Protein AF-A0A7R9DC89-F1 (afdb_monomer_lite)

Foldseek 3Di:
DVVVVCVPDDKDKDKDWDDWDWDQLFKFKKKKFKDAFPDDRVPFAEEEEEFELFAAAPDLQLRLCLLLGLLSLLVLLVVLQVVLVQCVDPVRGHRYMYMYMHAYCQVVQRVRLLVVCCCQVVPPPNGSCNRHLEYEYEHRAPDAQEKEKEFQDPDDVPRPVVVVLVVVQVCCVVPPVRYHYYYHYDHDDPPDPHDLGNQVSVVVVVGHYIYIHPDPGSPDCSNHYSPVAPPDDDPDPSSVVSSCLSSVGRRHSLVNRDPDDPSVVVSLVSSVVRGPPIDMDIDRADPPDGSDIDIPDIDIDIDIDD

pLDDT: mean 86.16, std 10.35, range [41.44, 97.31]

Structure (mmCIF, N/CA/C/O backbone):
data_AF-A0A7R9DC89-F1
#
_entry.id   AF-A0A7R9DC89-F1
#
loop_
_atom_site.group_PDB
_atom_site.id
_atom_site.type_symbol
_atom_site.label_atom_id
_atom_site.label_alt_id
_atom_site.label_comp_id
_atom_site.label_asym_id
_atom_site.label_entity_id
_atom_site.label_seq_id
_atom_site.pdbx_PDB_ins_code
_atom_site.Cartn_x
_atom_site.Cartn_y
_atom_site.Cartn_z
_atom_site.occupancy
_atom_site.B_iso_or_equiv
_atom_site.auth_seq_id
_atom_site.auth_comp_id
_atom_site.auth_asym_id
_atom_site.auth_atom_id
_atom_site.pdbx_PDB_model_num
ATOM 1 N N . ALA A 1 1 ? 36.737 4.936 -11.182 1.00 45.03 1 ALA A N 1
ATOM 2 C CA . ALA A 1 1 ? 37.997 4.294 -11.617 1.00 45.03 1 ALA A CA 1
ATOM 3 C C . ALA A 1 1 ? 37.879 3.701 -13.027 1.00 45.03 1 ALA A C 1
ATOM 5 O O . ALA A 1 1 ? 38.605 4.157 -13.894 1.00 45.03 1 ALA A O 1
ATOM 6 N N . LEU A 1 2 ? 36.924 2.795 -13.292 1.00 41.44 2 LEU A N 1
ATOM 7 C CA . LEU A 1 2 ? 36.708 2.165 -14.613 1.00 41.44 2 LEU A CA 1
ATOM 8 C C . LEU A 1 2 ? 36.426 3.144 -15.774 1.00 41.44 2 LEU A C 1
ATOM 10 O O . LEU A 1 2 ? 37.008 3.010 -16.841 1.00 41.44 2 LEU A O 1
ATOM 14 N N . LEU A 1 3 ? 35.590 4.169 -15.578 1.00 47.12 3 LEU A N 1
ATOM 15 C CA . LEU A 1 3 ? 35.278 5.139 -16.646 1.00 47.12 3 LEU A CA 1
ATOM 16 C C . LEU A 1 3 ? 36.477 6.021 -17.043 1.00 47.12 3 LEU A C 1
ATOM 18 O O . LEU A 1 3 ? 36.611 6.379 -18.208 1.00 47.12 3 LEU A O 1
ATOM 22 N N . ASN A 1 4 ? 37.386 6.307 -16.103 1.00 45.72 4 ASN A N 1
ATOM 23 C CA . ASN A 1 4 ? 38.584 7.114 -16.367 1.00 45.72 4 ASN A CA 1
ATOM 24 C C . ASN A 1 4 ? 39.719 6.311 -17.027 1.00 45.72 4 ASN A C 1
ATOM 26 O O . ASN A 1 4 ? 40.635 6.920 -17.567 1.00 45.72 4 ASN A O 1
ATOM 30 N N . SER A 1 5 ? 39.684 4.971 -16.993 1.00 51.03 5 SER A N 1
ATOM 31 C CA . SER A 1 5 ? 40.641 4.126 -17.725 1.00 51.03 5 SER A CA 1
ATOM 32 C C . SER A 1 5 ? 40.177 3.790 -19.144 1.00 51.03 5 SER A C 1
ATOM 34 O O . SER A 1 5 ? 41.007 3.477 -19.987 1.00 51.03 5 SER A O 1
ATOM 36 N N . VAL A 1 6 ? 38.869 3.864 -19.421 1.00 52.09 6 VAL A N 1
ATOM 37 C CA . VAL A 1 6 ? 38.293 3.632 -20.759 1.00 52.09 6 VAL A CA 1
ATOM 38 C C . VAL A 1 6 ? 38.455 4.854 -21.669 1.00 52.09 6 VAL A C 1
ATOM 40 O O . VAL A 1 6 ? 38.618 4.701 -22.875 1.00 52.09 6 VAL A O 1
ATOM 43 N N . SER A 1 7 ? 38.459 6.069 -21.114 1.00 55.25 7 SER A N 1
ATOM 44 C CA . SER A 1 7 ? 38.651 7.300 -21.894 1.00 55.25 7 SER A CA 1
ATOM 45 C C . SER A 1 7 ? 40.094 7.520 -22.372 1.00 55.25 7 SER A C 1
ATOM 47 O O . SER A 1 7 ? 40.337 8.420 -23.175 1.00 55.25 7 SER A O 1
ATOM 49 N N . ALA A 1 8 ? 41.047 6.698 -21.918 1.00 55.41 8 ALA A N 1
ATOM 50 C CA . ALA A 1 8 ? 42.450 6.769 -22.305 1.00 55.41 8 ALA A CA 1
ATOM 51 C C . ALA A 1 8 ? 42.824 5.606 -23.247 1.00 55.41 8 ALA A C 1
ATOM 53 O O . ALA A 1 8 ? 43.156 4.508 -22.809 1.00 55.41 8 ALA A O 1
ATOM 54 N N . ASN A 1 9 ? 42.826 5.913 -24.548 1.00 57.53 9 ASN A N 1
ATOM 55 C CA . ASN A 1 9 ? 43.434 5.176 -25.667 1.00 57.53 9 ASN A CA 1
ATOM 56 C C . ASN A 1 9 ? 42.817 3.816 -26.068 1.00 57.53 9 ASN A C 1
ATOM 58 O O . ASN A 1 9 ? 43.118 2.776 -25.491 1.00 57.53 9 ASN A O 1
ATOM 62 N N . GLY A 1 10 ? 42.076 3.822 -27.185 1.00 64.62 10 GLY A N 1
ATOM 63 C CA . GLY A 1 10 ? 41.898 2.665 -28.080 1.00 64.62 10 GLY A CA 1
ATOM 64 C C . GLY A 1 10 ? 40.773 1.680 -27.756 1.00 64.62 10 GLY A C 1
ATOM 65 O O . GLY A 1 10 ? 40.432 0.877 -28.614 1.00 64.62 10 GLY A O 1
ATOM 66 N N . TYR A 1 11 ? 40.158 1.750 -26.575 1.00 70.44 11 TYR A N 1
ATOM 67 C CA . TYR A 1 11 ? 39.099 0.808 -26.214 1.00 70.44 11 TYR A CA 1
ATOM 68 C C . TYR A 1 11 ? 37.792 1.076 -26.972 1.00 70.44 11 TYR A C 1
ATOM 70 O O . TYR A 1 11 ? 37.274 2.194 -26.966 1.00 70.44 11 TYR A O 1
ATOM 78 N N . GLN A 1 12 ? 37.218 0.029 -27.569 1.00 70.38 12 GLN A N 1
ATOM 79 C CA . GLN A 1 12 ? 35.886 0.060 -28.170 1.00 70.38 12 GLN A CA 1
ATOM 80 C C . GLN A 1 12 ? 34.890 -0.646 -27.246 1.00 70.38 12 GLN A C 1
ATOM 82 O O . GLN A 1 12 ? 35.023 -1.837 -26.960 1.00 70.38 12 GLN A O 1
ATOM 87 N N . ILE A 1 13 ? 33.863 0.083 -26.804 1.00 73.50 13 ILE A N 1
ATOM 88 C CA . ILE A 1 13 ? 32.722 -0.499 -26.093 1.00 73.50 13 ILE A CA 1
ATOM 89 C C . ILE A 1 13 ? 31.660 -0.878 -27.123 1.00 73.50 13 ILE A C 1
ATOM 91 O O . ILE A 1 13 ? 31.135 -0.015 -27.826 1.00 73.50 13 ILE A O 1
ATOM 95 N N . VAL A 1 14 ? 31.318 -2.163 -27.186 1.00 73.44 14 VAL A N 1
ATOM 96 C CA . VAL A 1 14 ? 30.194 -2.665 -27.983 1.00 73.44 14 VAL A CA 1
ATOM 97 C C . VAL A 1 14 ? 29.149 -3.222 -27.031 1.00 73.44 14 VAL A C 1
ATOM 99 O O . VAL A 1 14 ? 29.408 -4.171 -26.291 1.00 73.44 14 VAL A O 1
ATOM 102 N N . VAL A 1 15 ? 27.959 -2.626 -27.060 1.00 74.81 15 VAL A N 1
ATOM 103 C CA . VAL A 1 15 ? 26.814 -3.073 -26.265 1.00 74.81 15 VAL A CA 1
ATOM 104 C C . VAL A 1 15 ? 25.853 -3.811 -27.187 1.00 74.81 15 VAL A C 1
ATOM 106 O O . VAL A 1 15 ? 25.189 -3.199 -28.021 1.00 74.81 15 VAL A O 1
ATOM 109 N N . GLY A 1 16 ? 25.801 -5.135 -27.055 1.00 69.00 16 GLY A N 1
ATOM 110 C CA . GLY A 1 16 ? 24.801 -5.960 -27.731 1.00 69.00 16 GLY A CA 1
ATOM 111 C C . GLY A 1 16 ? 23.539 -6.050 -26.879 1.00 69.00 16 GLY A C 1
ATOM 112 O O . GLY A 1 16 ? 23.620 -6.436 -25.712 1.00 69.00 16 GLY A O 1
ATOM 113 N N . THR A 1 17 ? 22.384 -5.705 -27.448 1.00 69.19 17 THR A N 1
ATOM 114 C CA . THR A 1 17 ? 21.073 -5.885 -26.804 1.00 69.19 17 THR A CA 1
ATOM 115 C C . THR A 1 17 ? 20.141 -6.655 -27.730 1.00 69.19 17 THR A C 1
ATOM 117 O O . THR A 1 17 ? 20.159 -6.456 -28.945 1.00 69.19 17 THR A O 1
ATOM 120 N N . ASN A 1 18 ? 19.341 -7.553 -27.157 1.00 74.06 18 ASN A N 1
ATOM 121 C CA . ASN A 1 18 ? 18.250 -8.199 -27.880 1.00 74.06 18 ASN A CA 1
ATOM 122 C C . ASN A 1 18 ? 17.037 -7.259 -27.927 1.00 74.06 18 ASN A C 1
ATOM 124 O O . ASN A 1 18 ? 16.880 -6.407 -27.050 1.00 74.06 18 ASN A O 1
ATOM 128 N N . GLN A 1 19 ? 16.177 -7.413 -28.938 1.00 78.25 19 GLN A N 1
ATOM 129 C CA . GLN A 1 19 ? 14.920 -6.665 -28.987 1.00 78.25 19 GLN A CA 1
ATOM 130 C C . GLN A 1 19 ? 14.017 -7.080 -27.814 1.00 78.25 19 GLN A C 1
ATOM 132 O O . GLN A 1 19 ? 13.841 -8.283 -27.610 1.00 78.25 19 GLN A O 1
ATOM 137 N N . PRO A 1 20 ? 13.447 -6.118 -27.065 1.00 78.94 20 PRO A N 1
ATOM 138 C CA . PRO A 1 20 ? 12.576 -6.426 -25.943 1.00 78.94 20 PRO A CA 1
ATOM 139 C C . PRO A 1 20 ? 11.278 -7.072 -26.434 1.00 78.94 20 PRO A C 1
ATOM 141 O O . PRO A 1 20 ? 10.633 -6.574 -27.361 1.00 78.94 20 PRO A O 1
ATOM 144 N N . THR A 1 21 ? 10.877 -8.167 -25.797 1.00 84.19 21 THR A N 1
ATOM 145 C CA . THR A 1 21 ? 9.628 -8.876 -26.082 1.00 84.19 21 THR A CA 1
ATOM 146 C C . THR A 1 21 ? 8.578 -8.559 -25.023 1.00 84.19 21 THR A C 1
ATOM 148 O O . THR A 1 21 ? 8.855 -8.536 -23.824 1.00 84.19 21 THR A O 1
ATOM 151 N N . ALA A 1 22 ? 7.349 -8.273 -25.461 1.00 84.94 22 ALA A N 1
ATOM 152 C CA . ALA A 1 22 ? 6.247 -7.995 -24.548 1.00 84.94 22 ALA A CA 1
ATOM 153 C C . ALA A 1 22 ? 5.828 -9.275 -23.809 1.00 84.94 22 ALA A C 1
ATOM 155 O O . ALA A 1 22 ? 5.529 -10.302 -24.428 1.00 84.94 22 ALA A O 1
ATOM 156 N N . ARG A 1 23 ? 5.762 -9.205 -22.478 1.00 82.50 23 ARG A N 1
ATOM 157 C CA . ARG A 1 23 ? 5.269 -10.296 -21.639 1.00 82.50 23 ARG A CA 1
ATOM 158 C C . ARG A 1 23 ? 3.753 -10.390 -21.741 1.00 82.50 23 ARG A C 1
ATOM 160 O O . ARG A 1 23 ? 3.036 -9.418 -21.522 1.00 82.50 23 ARG A O 1
ATOM 167 N N . THR A 1 24 ? 3.267 -11.591 -22.035 1.00 77.38 24 THR A N 1
ATOM 168 C CA . THR A 1 24 ? 1.828 -11.889 -22.150 1.00 77.38 24 THR A CA 1
ATOM 169 C C . THR A 1 24 ? 1.270 -12.603 -20.919 1.00 77.38 24 THR A C 1
ATOM 171 O O . THR A 1 24 ? 0.057 -12.678 -20.738 1.00 77.38 24 THR A O 1
ATOM 174 N N . ASP A 1 25 ? 2.141 -13.105 -20.047 1.00 75.94 25 ASP A N 1
ATOM 175 C CA . ASP A 1 25 ? 1.839 -13.924 -18.875 1.00 75.94 25 ASP A CA 1
ATOM 176 C C . ASP A 1 25 ? 1.778 -13.110 -17.573 1.00 75.94 25 ASP A C 1
ATOM 178 O O . ASP A 1 25 ? 2.155 -13.583 -16.503 1.00 75.94 25 ASP A O 1
ATOM 182 N N . VAL A 1 26 ? 1.283 -11.877 -17.647 1.00 82.19 26 VAL A N 1
ATOM 183 C CA . VAL A 1 26 ? 1.270 -10.957 -16.508 1.00 82.19 26 VAL A CA 1
ATOM 184 C C . VAL A 1 26 ? 0.081 -11.231 -15.587 1.00 82.19 26 VAL A C 1
ATOM 186 O O . VAL A 1 26 ? -1.072 -11.056 -15.984 1.00 82.19 26 VAL A O 1
ATOM 189 N N . ASN A 1 27 ? 0.361 -11.630 -14.342 1.00 83.50 27 ASN A N 1
ATOM 190 C CA . ASN A 1 27 ? -0.651 -11.790 -13.299 1.00 83.50 27 ASN A CA 1
ATOM 191 C C . ASN 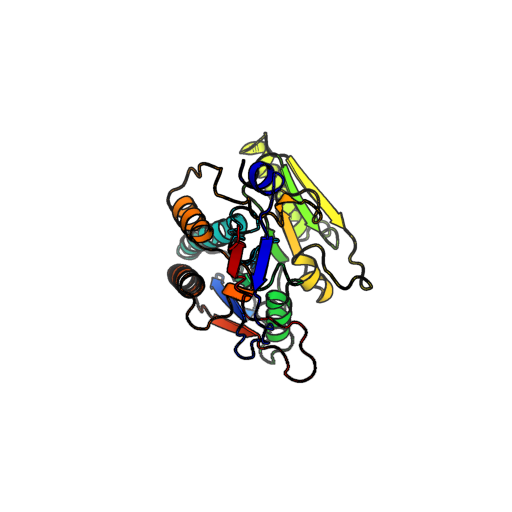A 1 27 ? -0.288 -10.951 -12.082 1.00 83.50 27 ASN A C 1
ATOM 193 O O . ASN A 1 27 ? 0.598 -11.289 -11.304 1.00 83.50 27 ASN A O 1
ATOM 197 N N . VAL A 1 28 ? -1.004 -9.851 -11.912 1.00 85.94 28 VAL A N 1
ATOM 198 C CA . VAL A 1 28 ? -0.801 -8.936 -10.796 1.00 85.94 28 VAL A CA 1
ATOM 199 C C . VAL A 1 28 ? -1.731 -9.356 -9.662 1.00 85.94 28 VAL A C 1
ATOM 201 O O . VAL A 1 28 ? -2.923 -9.540 -9.891 1.00 85.94 28 VAL A O 1
ATOM 204 N N . VAL A 1 29 ? -1.202 -9.537 -8.451 1.00 91.94 29 VAL A N 1
ATOM 205 C CA . VAL A 1 29 ? -1.947 -10.148 -7.340 1.00 91.94 29 VAL A CA 1
ATOM 206 C C . VAL A 1 29 ? -2.208 -9.139 -6.230 1.00 91.94 29 VAL A C 1
ATOM 208 O O . VAL A 1 29 ? -1.287 -8.719 -5.549 1.00 91.94 29 VAL A O 1
ATOM 211 N N . THR A 1 30 ? -3.467 -8.816 -5.964 1.00 93.81 30 THR A N 1
ATOM 212 C CA . THR A 1 30 ? -3.847 -8.090 -4.745 1.00 93.81 30 THR A CA 1
ATOM 213 C C . THR A 1 30 ? -4.277 -9.100 -3.686 1.00 93.81 30 THR A C 1
ATOM 215 O O . THR A 1 30 ? -5.149 -9.933 -3.940 1.00 93.81 30 THR A O 1
ATOM 218 N N . LEU A 1 31 ? -3.675 -9.051 -2.498 1.00 95.12 31 LEU A N 1
ATOM 219 C CA . LEU A 1 31 ? -4.071 -9.897 -1.371 1.00 95.12 31 LEU A CA 1
ATOM 220 C C . LEU A 1 31 ? -5.011 -9.116 -0.458 1.00 95.12 31 LEU A C 1
ATOM 222 O O . LEU A 1 31 ? -4.741 -7.970 -0.114 1.00 95.12 31 LEU A O 1
ATOM 226 N N . GLN A 1 32 ? -6.088 -9.755 -0.019 1.00 94.88 32 GLN A N 1
ATOM 227 C CA . GLN A 1 32 ? -6.988 -9.209 0.990 1.00 94.88 32 GLN A CA 1
ATOM 228 C C . GLN A 1 32 ? -7.189 -10.220 2.112 1.00 94.88 32 GLN A C 1
ATOM 230 O O . GLN A 1 32 ? -7.220 -11.420 1.857 1.00 94.88 32 GLN A O 1
ATOM 235 N N . GLY A 1 33 ? -7.383 -9.751 3.338 1.00 94.94 33 GLY A N 1
ATOM 236 C CA . GLY A 1 33 ? -7.818 -10.559 4.476 1.00 94.94 33 GLY A CA 1
ATOM 237 C C . GLY A 1 33 ? -8.681 -9.725 5.412 1.00 94.94 33 GLY A C 1
ATOM 238 O O . GLY A 1 33 ? -8.593 -8.498 5.399 1.00 94.94 33 GLY A O 1
ATOM 239 N N . LYS A 1 34 ? -9.526 -10.369 6.220 1.00 93.75 34 LYS A N 1
ATOM 240 C CA . LYS A 1 34 ? -10.457 -9.662 7.107 1.00 93.75 34 LYS A CA 1
ATOM 241 C C . LYS A 1 34 ? -10.410 -10.158 8.549 1.00 93.75 34 LYS A C 1
ATOM 243 O O . LYS A 1 34 ? -10.115 -11.322 8.827 1.00 93.75 34 LYS A O 1
ATOM 248 N N . LEU A 1 35 ? -10.754 -9.264 9.466 1.00 94.38 35 LEU A N 1
ATOM 249 C CA . LEU A 1 35 ? -11.080 -9.544 10.857 1.00 94.38 35 LEU A CA 1
ATOM 250 C C . LEU A 1 35 ? -12.522 -9.084 11.104 1.00 94.38 35 LEU A C 1
ATOM 252 O O . LEU A 1 35 ? -12.768 -7.876 11.130 1.00 94.38 35 LEU A O 1
ATOM 256 N N . PRO A 1 36 ? -13.477 -10.018 11.256 1.00 92.81 36 PRO A N 1
ATOM 257 C CA . PRO A 1 36 ? -14.867 -9.660 11.499 1.00 92.81 36 PRO A CA 1
ATOM 258 C C . PRO A 1 36 ? -15.030 -9.090 12.911 1.00 92.81 36 PRO A C 1
ATOM 260 O O . PRO A 1 36 ? -14.454 -9.603 13.880 1.00 92.81 36 PRO A O 1
ATOM 263 N N . GLY A 1 37 ? -15.820 -8.028 13.022 1.00 91.12 37 GLY A N 1
ATOM 264 C CA . GLY A 1 37 ? -16.156 -7.399 14.292 1.00 91.12 37 GLY A CA 1
ATOM 265 C C . GLY A 1 37 ? -17.124 -8.228 15.135 1.00 91.12 37 GLY A C 1
ATOM 266 O O . GLY A 1 37 ? -17.705 -9.217 14.688 1.00 91.12 37 GLY A O 1
ATOM 267 N N . TYR A 1 38 ? -17.308 -7.816 16.386 1.00 90.50 38 TYR A N 1
ATOM 268 C CA . TYR A 1 38 ? -18.274 -8.432 17.289 1.00 90.50 38 TYR A CA 1
ATOM 269 C C . TYR A 1 38 ? -19.709 -8.041 16.904 1.00 90.50 38 TYR A C 1
ATOM 271 O O . TYR A 1 38 ? -20.131 -6.905 17.138 1.00 90.50 38 TYR A O 1
ATOM 279 N N . GLY A 1 39 ? -20.468 -8.977 16.332 1.00 87.12 39 GLY A N 1
ATOM 280 C CA . GLY A 1 39 ? -21.866 -8.776 15.946 1.00 87.12 39 GLY A CA 1
ATOM 281 C C . GLY A 1 39 ? -22.212 -9.427 14.608 1.00 87.12 39 GLY A C 1
ATOM 282 O O . GLY A 1 39 ? -21.583 -10.398 14.197 1.00 87.12 39 GLY A O 1
ATOM 283 N N . VAL A 1 40 ? -23.234 -8.890 13.938 1.00 86.56 40 VAL A N 1
ATOM 284 C CA . VAL A 1 40 ? -23.611 -9.300 12.578 1.00 86.56 40 VAL A CA 1
ATOM 285 C C . VAL A 1 40 ? -22.724 -8.548 11.591 1.00 86.56 40 VAL A C 1
ATOM 287 O O . VAL A 1 40 ? -22.899 -7.343 11.437 1.00 86.56 40 VAL A O 1
ATOM 290 N N . GLU A 1 41 ? -21.792 -9.257 10.951 1.00 82.94 41 GLU A N 1
ATOM 291 C CA . GLU A 1 41 ? -20.734 -8.695 10.094 1.00 82.94 41 GLU A CA 1
ATOM 292 C C . GLU A 1 41 ? -21.259 -7.664 9.084 1.00 82.94 41 GLU A C 1
ATOM 294 O O . GLU A 1 41 ? -20.742 -6.553 9.037 1.00 82.94 41 GLU A O 1
ATOM 299 N N . GLU A 1 42 ? -22.337 -7.985 8.367 1.00 83.94 42 GLU A N 1
ATOM 300 C CA . GLU A 1 42 ? -22.938 -7.140 7.319 1.00 83.94 42 GLU A CA 1
ATOM 301 C C . GLU A 1 42 ? -23.503 -5.804 7.823 1.00 83.94 42 GLU A C 1
ATOM 303 O O . GLU A 1 42 ? -23.744 -4.895 7.038 1.00 83.94 42 GLU A O 1
ATOM 308 N N . LYS A 1 43 ? -23.755 -5.672 9.130 1.00 85.81 43 LYS A N 1
ATOM 309 C CA . LYS A 1 43 ? -24.295 -4.443 9.734 1.00 85.81 43 LYS A CA 1
ATOM 310 C C . LYS A 1 43 ? -23.221 -3.594 10.405 1.00 85.81 43 LYS A C 1
ATOM 312 O O . LYS A 1 43 ? -23.536 -2.523 10.926 1.00 85.81 43 LYS A O 1
ATOM 317 N N . LEU A 1 44 ? -21.990 -4.097 10.486 1.00 89.75 44 LEU A N 1
ATOM 318 C CA . LEU A 1 44 ? -20.896 -3.399 11.142 1.00 89.75 44 LEU A CA 1
ATOM 319 C C . LEU A 1 44 ? -20.123 -2.559 10.122 1.00 89.75 44 LEU A C 1
ATOM 321 O O . LEU A 1 44 ? -19.836 -3.040 9.027 1.00 89.75 44 LEU A O 1
ATOM 325 N N . PRO A 1 45 ? -19.727 -1.330 10.486 1.00 91.88 45 PRO A N 1
ATOM 326 C CA . PRO A 1 45 ? -18.882 -0.518 9.628 1.00 91.88 45 PRO A CA 1
ATOM 327 C C . PRO A 1 45 ? -17.504 -1.160 9.433 1.00 91.88 45 PRO A C 1
ATOM 329 O O . PRO A 1 45 ? -16.931 -1.750 10.360 1.00 91.88 45 PRO A O 1
ATOM 332 N N . THR A 1 46 ? -16.945 -0.976 8.239 1.00 93.50 46 THR A N 1
ATOM 333 C CA . THR A 1 46 ? -15.639 -1.530 7.865 1.00 93.50 46 THR A CA 1
ATOM 334 C C . THR A 1 46 ? -14.545 -0.462 7.897 1.00 93.50 46 THR A C 1
ATOM 336 O O . THR A 1 46 ? -14.739 0.667 7.455 1.00 93.50 46 THR A O 1
ATOM 339 N N . ILE A 1 47 ? -13.362 -0.807 8.396 1.00 95.44 47 ILE A N 1
ATOM 340 C CA . ILE A 1 47 ? -12.137 -0.012 8.262 1.00 95.44 47 ILE A CA 1
ATOM 341 C C . ILE A 1 47 ? -11.189 -0.794 7.361 1.00 95.44 47 ILE A C 1
ATOM 343 O O . ILE A 1 47 ? -10.934 -1.969 7.619 1.00 95.44 47 ILE A O 1
ATOM 347 N N . ALA A 1 48 ? -10.649 -0.160 6.324 1.00 96.00 48 ALA A N 1
ATOM 348 C CA . ALA A 1 48 ? -9.637 -0.791 5.481 1.00 96.00 48 ALA A CA 1
ATOM 349 C C . ALA A 1 48 ? -8.254 -0.205 5.736 1.00 96.00 48 ALA A C 1
ATOM 351 O O . ALA A 1 48 ? -8.075 1.011 5.732 1.00 96.00 48 ALA A O 1
ATOM 352 N N . LEU A 1 49 ? -7.285 -1.091 5.928 1.00 97.25 49 LEU A N 1
ATOM 353 C CA . LEU A 1 49 ? -5.865 -0.794 5.987 1.00 97.25 49 LEU A CA 1
ATOM 354 C C . LEU A 1 49 ? -5.233 -1.302 4.697 1.00 97.25 49 LEU A C 1
ATOM 356 O O . LEU A 1 49 ? -5.333 -2.488 4.383 1.00 97.25 49 LEU A O 1
ATOM 360 N N . VAL A 1 50 ? -4.612 -0.402 3.948 1.00 97.31 50 VAL A N 1
ATOM 361 C CA . VAL A 1 50 ? -4.074 -0.685 2.617 1.00 97.31 50 VAL A CA 1
ATOM 362 C C . VAL A 1 50 ? -2.595 -0.339 2.600 1.00 97.31 50 VAL A C 1
ATOM 364 O O . VAL A 1 50 ? -2.207 0.704 3.114 1.00 97.31 50 VAL A O 1
ATOM 367 N N . ALA A 1 51 ? -1.768 -1.193 2.016 1.00 97.00 51 ALA A N 1
ATOM 368 C CA . ALA A 1 51 ? -0.393 -0.858 1.667 1.00 97.00 51 ALA A CA 1
ATOM 369 C C . ALA A 1 51 ? -0.064 -1.500 0.324 1.00 97.00 51 ALA A C 1
ATOM 371 O O . ALA A 1 51 ? -0.503 -2.622 0.057 1.00 97.00 51 ALA A O 1
ATOM 372 N N . HIS A 1 52 ? 0.731 -0.824 -0.499 1.00 95.25 52 HIS A N 1
ATOM 373 C CA . HIS A 1 52 ? 1.205 -1.406 -1.744 1.00 95.25 52 HIS A CA 1
ATOM 374 C C . HIS A 1 52 ? 2.590 -2.024 -1.548 1.00 95.25 52 HIS A C 1
ATOM 376 O O . HIS A 1 52 ? 3.473 -1.436 -0.926 1.00 95.25 52 HIS A O 1
ATOM 382 N N . TYR A 1 53 ? 2.795 -3.231 -2.066 1.00 93.62 53 TYR A N 1
ATOM 383 C CA . TYR A 1 53 ? 4.026 -3.986 -1.815 1.00 93.62 53 TYR A CA 1
ATOM 384 C C . TYR A 1 53 ? 5.074 -3.856 -2.922 1.00 93.62 53 TYR A C 1
ATOM 386 O O . TYR A 1 53 ? 6.155 -4.433 -2.807 1.00 93.62 53 TYR A O 1
ATOM 394 N N . ASP A 1 54 ? 4.782 -3.138 -3.998 1.00 92.00 54 ASP A N 1
ATOM 395 C CA . ASP A 1 54 ? 5.719 -2.868 -5.081 1.00 92.00 54 ASP A CA 1
ATOM 396 C C . ASP A 1 54 ? 6.562 -1.616 -4.817 1.00 92.00 54 ASP A C 1
ATOM 398 O O . ASP A 1 54 ? 6.132 -0.647 -4.183 1.00 92.00 54 ASP A O 1
ATOM 402 N N . SER A 1 55 ? 7.767 -1.639 -5.369 1.00 90.94 55 SER A N 1
ATOM 403 C CA . SER A 1 55 ? 8.724 -0.542 -5.378 1.00 90.94 55 SER A CA 1
ATOM 404 C C . SER A 1 55 ? 8.989 -0.082 -6.814 1.00 90.94 55 SER A C 1
ATOM 406 O O . SER A 1 55 ? 8.603 -0.723 -7.796 1.00 90.94 55 SER A O 1
ATOM 408 N N . PHE A 1 56 ? 9.659 1.058 -6.950 1.00 88.50 56 PHE A N 1
ATOM 409 C CA . PHE A 1 56 ? 10.097 1.565 -8.243 1.00 88.50 56 PHE A CA 1
ATOM 410 C C . PHE A 1 56 ? 11.525 2.076 -8.137 1.00 88.50 56 PHE A C 1
ATOM 412 O O . PHE A 1 56 ? 11.897 2.707 -7.151 1.00 88.50 56 PHE A O 1
ATOM 419 N N . GLY A 1 57 ? 12.304 1.821 -9.180 1.00 84.69 57 GLY A N 1
ATOM 420 C CA . GLY A 1 57 ? 13.657 2.320 -9.327 1.00 84.69 57 GLY A CA 1
ATOM 421 C C . GLY A 1 57 ? 14.051 2.309 -10.797 1.00 84.69 57 GLY A C 1
ATOM 422 O O . GLY A 1 57 ? 13.487 1.560 -11.594 1.00 84.69 57 GLY A O 1
ATOM 423 N N . VAL A 1 58 ? 15.038 3.135 -11.147 1.00 84.31 58 VAL A N 1
ATOM 424 C CA . VAL A 1 58 ? 15.564 3.245 -12.522 1.00 84.31 58 VAL A CA 1
ATOM 425 C C . VAL A 1 58 ? 16.049 1.890 -13.050 1.00 84.31 58 VAL A C 1
ATOM 427 O O . VAL A 1 58 ? 15.897 1.596 -14.231 1.00 84.31 58 VAL A O 1
ATOM 430 N N . ALA A 1 59 ? 16.593 1.055 -12.162 1.00 86.06 59 ALA A N 1
ATOM 431 C CA . ALA A 1 59 ? 16.920 -0.337 -12.432 1.00 86.06 59 ALA A CA 1
ATOM 432 C C . ALA A 1 59 ? 15.944 -1.243 -11.657 1.00 86.06 59 ALA A C 1
ATOM 434 O O . ALA A 1 59 ? 16.061 -1.345 -10.433 1.00 86.06 59 ALA A O 1
ATOM 435 N N . PRO A 1 60 ? 14.994 -1.915 -12.332 1.00 85.88 60 PRO A N 1
ATOM 436 C CA . PRO A 1 60 ? 13.992 -2.753 -11.672 1.00 85.88 60 PRO A CA 1
ATOM 437 C C . PRO A 1 60 ? 14.571 -3.899 -10.831 1.00 85.88 60 PRO A C 1
ATOM 439 O O . PRO A 1 60 ? 13.983 -4.263 -9.813 1.00 85.88 60 PRO A O 1
ATOM 442 N N . GLU A 1 61 ? 15.725 -4.440 -11.233 1.00 85.88 61 GLU A N 1
ATOM 443 C CA . GLU A 1 61 ? 16.465 -5.484 -10.503 1.00 85.88 61 GLU A CA 1
ATOM 444 C C . GLU A 1 61 ? 17.179 -4.961 -9.248 1.00 85.88 61 GLU A C 1
ATOM 446 O O . GLU A 1 61 ? 17.686 -5.751 -8.465 1.00 85.88 61 GLU A O 1
ATOM 451 N N . LEU A 1 62 ? 17.220 -3.644 -9.037 1.00 86.00 62 LEU A N 1
ATOM 452 C CA . LEU A 1 62 ? 17.818 -3.014 -7.854 1.00 86.00 62 LEU A CA 1
ATOM 453 C C . LEU A 1 62 ? 16.782 -2.257 -7.013 1.00 86.00 62 LEU A C 1
ATOM 455 O O . LEU A 1 62 ? 17.128 -1.599 -6.037 1.00 86.00 62 LEU A O 1
ATOM 459 N N . ALA A 1 63 ? 15.502 -2.323 -7.380 1.00 88.62 63 ALA A N 1
ATOM 460 C CA . ALA A 1 63 ? 14.431 -1.651 -6.658 1.00 88.62 63 ALA A CA 1
ATOM 461 C C . ALA A 1 63 ? 14.033 -2.459 -5.405 1.00 88.62 63 ALA A C 1
ATOM 463 O O . ALA A 1 63 ? 12.988 -3.108 -5.385 1.00 88.62 63 ALA A O 1
ATOM 464 N N . MET A 1 64 ? 14.861 -2.452 -4.357 1.00 88.31 64 MET A N 1
ATOM 465 C CA . MET A 1 64 ? 14.582 -3.179 -3.102 1.00 88.31 64 MET A CA 1
ATOM 466 C C . MET A 1 64 ? 13.398 -2.563 -2.347 1.00 88.31 64 MET A C 1
ATOM 468 O O . MET A 1 64 ? 12.462 -3.260 -1.951 1.00 88.31 64 MET A O 1
ATOM 472 N N . GLY A 1 65 ? 13.383 -1.234 -2.242 1.00 86.19 65 GLY A N 1
ATOM 473 C CA . GLY A 1 65 ? 12.225 -0.468 -1.798 1.00 86.19 65 GLY A CA 1
ATOM 474 C C . GLY A 1 65 ? 11.967 -0.482 -0.287 1.00 86.19 65 GLY A C 1
ATOM 475 O O . GLY A 1 65 ? 10.796 -0.416 0.098 1.00 86.19 65 GLY A O 1
ATOM 476 N N . ALA A 1 66 ? 12.995 -0.673 0.549 1.00 86.69 66 ALA A N 1
ATOM 477 C CA . ALA A 1 66 ? 12.850 -0.879 1.993 1.00 86.69 66 ALA A CA 1
ATOM 478 C C . ALA A 1 66 ? 11.881 0.128 2.644 1.00 86.69 66 ALA A C 1
ATOM 480 O O . ALA A 1 66 ? 10.876 -0.292 3.220 1.00 86.69 66 ALA A O 1
ATOM 481 N N . ASP A 1 67 ? 12.094 1.433 2.464 1.00 88.38 67 ASP A N 1
ATOM 482 C CA . ASP A 1 67 ? 11.159 2.476 2.900 1.00 88.38 67 ASP A CA 1
ATOM 483 C C . ASP A 1 67 ? 10.246 2.991 1.771 1.00 88.38 67 ASP A C 1
ATOM 485 O O . ASP A 1 67 ? 9.209 3.595 2.028 1.00 88.38 67 ASP A O 1
ATOM 489 N N . SER A 1 68 ? 10.516 2.676 0.504 1.00 88.12 68 SER A N 1
ATOM 490 C CA . SER A 1 68 ? 9.600 2.819 -0.640 1.00 88.12 68 SER A CA 1
ATOM 491 C C . SER A 1 68 ? 8.517 1.734 -0.586 1.00 88.12 68 SER A C 1
ATOM 493 O O . SER A 1 68 ? 8.355 0.872 -1.452 1.00 88.12 68 SER A O 1
ATOM 495 N N . ASN A 1 69 ? 7.768 1.834 0.505 1.00 91.12 69 ASN A N 1
ATOM 496 C CA . ASN A 1 69 ? 6.645 1.062 0.994 1.00 91.12 69 ASN A CA 1
ATOM 497 C C . ASN A 1 69 ? 6.897 -0.372 1.487 1.00 91.12 69 ASN A C 1
ATOM 499 O O . ASN A 1 69 ? 5.952 -1.051 1.883 1.00 91.12 69 ASN A O 1
ATOM 503 N N . GLY A 1 70 ? 8.149 -0.838 1.581 1.00 90.69 70 GLY A N 1
ATOM 504 C CA . GLY A 1 70 ? 8.440 -2.027 2.399 1.00 90.69 70 GLY A CA 1
ATOM 505 C C . GLY A 1 70 ? 8.052 -1.803 3.871 1.00 90.69 70 GLY A C 1
ATOM 506 O O . GLY A 1 70 ? 7.407 -2.646 4.493 1.00 90.69 70 GLY A O 1
ATOM 507 N N . SER A 1 71 ? 8.331 -0.610 4.392 1.00 90.69 71 SER A N 1
ATOM 508 C CA . SER A 1 71 ? 7.954 -0.165 5.736 1.00 90.69 71 SER A CA 1
ATOM 509 C C . SER A 1 71 ? 6.440 -0.175 5.978 1.00 90.69 71 SER A C 1
ATOM 511 O O . SER A 1 71 ? 5.989 -0.673 7.011 1.00 90.69 71 SER A O 1
ATOM 513 N N . GLY A 1 72 ? 5.630 0.295 5.024 1.00 92.88 72 GLY A N 1
ATOM 514 C CA . GLY A 1 72 ? 4.169 0.265 5.141 1.00 92.88 72 GLY A CA 1
ATOM 515 C C . GLY A 1 72 ? 3.598 -1.153 5.105 1.00 92.88 72 GLY A C 1
ATOM 516 O O . GLY A 1 72 ? 2.700 -1.465 5.888 1.00 92.88 72 GLY A O 1
ATOM 517 N N . VAL A 1 73 ? 4.164 -2.049 4.288 1.00 94.88 73 VAL A N 1
ATOM 518 C CA . VAL A 1 73 ? 3.797 -3.478 4.297 1.00 94.88 73 VAL A CA 1
ATOM 519 C C . VAL A 1 73 ? 4.166 -4.136 5.625 1.00 94.88 73 VAL A C 1
ATOM 521 O O . VAL A 1 73 ? 3.337 -4.835 6.206 1.00 94.88 73 VAL A O 1
ATOM 524 N N . ALA A 1 74 ? 5.376 -3.898 6.139 1.00 93.44 74 ALA A N 1
ATOM 525 C CA . ALA A 1 74 ? 5.804 -4.430 7.432 1.00 93.44 74 ALA A CA 1
ATOM 526 C C . ALA A 1 74 ? 4.884 -3.951 8.568 1.00 93.44 74 ALA A C 1
ATOM 528 O O . ALA A 1 74 ? 4.432 -4.757 9.386 1.00 93.44 74 ALA A O 1
ATOM 529 N N . MET A 1 75 ? 4.524 -2.663 8.567 1.00 93.00 75 MET A N 1
ATOM 530 C CA . MET A 1 75 ? 3.553 -2.097 9.503 1.00 93.00 75 MET A CA 1
ATOM 531 C C . MET A 1 75 ? 2.171 -2.734 9.366 1.00 93.00 75 MET A C 1
ATOM 533 O O . MET A 1 75 ? 1.569 -3.092 10.375 1.00 93.00 75 MET A O 1
ATOM 537 N N . LEU A 1 76 ? 1.668 -2.938 8.146 1.00 96.00 76 LEU A N 1
ATOM 538 C CA . LEU A 1 76 ? 0.379 -3.594 7.919 1.00 96.00 76 LEU A CA 1
ATOM 539 C C . LEU A 1 76 ? 0.368 -5.026 8.472 1.00 96.00 76 LEU A C 1
ATOM 541 O O . LEU A 1 76 ? -0.590 -5.419 9.138 1.00 96.00 76 LEU A O 1
ATOM 545 N N . MET A 1 77 ? 1.442 -5.788 8.252 1.00 95.31 77 MET A N 1
ATOM 546 C CA . MET A 1 77 ? 1.586 -7.153 8.770 1.00 95.31 77 MET A CA 1
ATOM 547 C C . MET A 1 77 ? 1.656 -7.193 10.300 1.00 95.31 77 MET A C 1
ATOM 549 O O . MET A 1 77 ? 1.082 -8.083 10.934 1.00 95.31 77 MET A O 1
ATOM 553 N N . GLU A 1 78 ? 2.314 -6.214 10.915 1.00 93.31 78 GLU A N 1
ATOM 554 C CA . GLU A 1 78 ? 2.377 -6.098 12.369 1.00 93.31 78 GLU A CA 1
ATOM 555 C C . GLU A 1 78 ? 1.039 -5.653 12.973 1.00 93.31 78 GLU A C 1
ATOM 557 O O . GLU A 1 78 ? 0.599 -6.213 13.979 1.00 93.31 78 GLU A O 1
ATOM 562 N N . LEU A 1 79 ? 0.336 -4.719 12.328 1.00 94.75 79 LEU A N 1
ATOM 563 C CA . LEU A 1 79 ? -1.025 -4.344 12.704 1.00 94.75 79 LEU A CA 1
ATOM 564 C C . LEU A 1 79 ? -1.964 -5.548 12.599 1.00 94.75 79 LEU A C 1
ATOM 566 O O . LEU A 1 79 ? -2.732 -5.794 13.526 1.00 94.75 79 LEU A O 1
ATOM 570 N N . ALA A 1 80 ? -1.862 -6.354 11.539 1.00 95.50 80 ALA A N 1
ATOM 571 C CA . ALA A 1 80 ? -2.633 -7.588 11.400 1.00 95.50 80 ALA A CA 1
ATOM 572 C C . ALA A 1 80 ? -2.392 -8.546 12.579 1.00 95.50 80 ALA A C 1
ATOM 574 O O . ALA A 1 80 ? -3.346 -9.084 13.145 1.00 95.50 80 ALA A O 1
ATOM 575 N N . ARG A 1 81 ? -1.134 -8.709 13.012 1.00 94.19 81 ARG A N 1
ATOM 576 C CA . ARG A 1 81 ? -0.773 -9.532 14.177 1.00 94.19 81 ARG A CA 1
ATOM 577 C C . ARG A 1 81 ? -1.375 -8.990 15.479 1.00 94.19 81 ARG A C 1
ATOM 579 O O . ARG A 1 81 ? -1.941 -9.761 16.255 1.00 94.19 81 ARG A O 1
ATOM 586 N N . LEU A 1 82 ? -1.260 -7.683 15.724 1.00 93.81 82 LEU A N 1
ATOM 587 C CA . LEU A 1 82 ? -1.776 -7.031 16.934 1.00 93.81 82 LEU A CA 1
ATOM 588 C C . LEU A 1 82 ? -3.309 -7.063 16.989 1.00 93.81 82 LEU A C 1
ATOM 590 O O . LEU A 1 82 ? -3.887 -7.434 18.012 1.00 93.81 82 LEU A O 1
ATOM 594 N N . PHE A 1 83 ? -3.979 -6.748 15.878 1.00 94.88 83 PHE A N 1
ATOM 595 C CA . PHE A 1 83 ? -5.437 -6.793 15.800 1.00 94.88 83 PHE A CA 1
ATOM 596 C C . PHE A 1 83 ? -5.979 -8.217 15.894 1.00 94.88 83 PHE A C 1
ATOM 598 O O . PHE A 1 83 ? -7.021 -8.413 16.509 1.00 94.88 83 PHE A O 1
ATOM 605 N N . SER A 1 84 ? -5.266 -9.220 15.378 1.00 94.19 84 SER A N 1
ATOM 606 C CA . SER A 1 84 ? -5.643 -10.627 15.557 1.00 94.19 84 SER A CA 1
ATOM 607 C C . SER A 1 84 ? -5.732 -11.010 17.041 1.00 94.19 84 SER A C 1
ATOM 609 O O . SER A 1 84 ? -6.712 -11.618 17.476 1.00 94.19 84 SER A O 1
ATOM 611 N N . GLN A 1 85 ? -4.765 -10.572 17.856 1.00 92.44 85 GLN A N 1
ATOM 612 C CA . GLN A 1 85 ? -4.791 -10.776 19.310 1.00 92.44 85 GLN A CA 1
ATOM 613 C C . GLN A 1 85 ? -5.925 -9.986 19.976 1.00 92.44 85 GLN A C 1
ATOM 615 O O . GLN A 1 85 ? -6.659 -10.533 20.801 1.00 92.44 85 GLN A O 1
ATOM 620 N N . LEU A 1 86 ? -6.118 -8.725 19.577 1.00 92.88 86 LEU A N 1
ATOM 621 C CA . LEU A 1 86 ? -7.169 -7.859 20.117 1.00 92.88 86 LEU A CA 1
ATOM 622 C C . LEU A 1 86 ? -8.582 -8.404 19.842 1.00 92.88 86 LEU A C 1
ATOM 624 O O . LEU A 1 86 ? -9.433 -8.386 20.730 1.00 92.88 86 LEU A O 1
ATOM 628 N N . TYR A 1 87 ? -8.817 -8.919 18.632 1.00 92.62 87 TYR A N 1
ATOM 629 C CA . TYR A 1 87 ? -10.097 -9.481 18.185 1.00 92.62 87 TYR A CA 1
ATOM 630 C C . TYR A 1 87 ? -10.339 -10.905 18.704 1.00 92.62 87 TYR A C 1
ATOM 632 O O . TYR A 1 87 ? -11.465 -11.391 18.648 1.00 92.62 87 TYR A O 1
ATOM 640 N N . SER A 1 88 ? -9.312 -11.574 19.236 1.00 90.81 88 SER A N 1
ATOM 641 C CA . SER A 1 88 ? -9.454 -12.903 19.847 1.00 90.81 88 SER A CA 1
ATOM 642 C C . SER A 1 88 ? -10.062 -12.850 21.252 1.00 90.81 88 SER A C 1
ATOM 644 O O . SER A 1 88 ? -10.662 -13.823 21.706 1.00 90.81 88 SER A O 1
ATOM 646 N N . SER A 1 89 ? -9.921 -11.728 21.962 1.00 90.38 89 SER A N 1
ATOM 647 C CA . SER A 1 89 ? -10.454 -11.568 23.317 1.00 90.38 89 SER A CA 1
ATOM 648 C C . SER A 1 89 ? -11.845 -10.939 23.293 1.00 90.38 89 SER A C 1
ATOM 650 O O . SER A 1 89 ? -12.027 -9.815 22.833 1.00 90.38 89 SER A O 1
ATOM 652 N N . SER A 1 90 ? -12.830 -11.623 23.883 1.00 87.25 90 SER A N 1
ATOM 653 C CA . SER A 1 90 ? -14.222 -11.148 23.933 1.00 87.25 90 SER A CA 1
ATOM 654 C C . SER A 1 90 ? -14.392 -9.788 24.624 1.00 87.25 90 SER A C 1
ATOM 656 O O . SER A 1 90 ? -15.391 -9.119 24.381 1.00 87.25 90 SER A O 1
ATOM 658 N N . LYS A 1 91 ? -13.458 -9.377 25.495 1.00 88.00 91 LYS A N 1
ATOM 659 C CA . LYS A 1 91 ? -13.525 -8.083 26.199 1.00 88.00 91 LYS A CA 1
ATOM 660 C C . LYS A 1 91 ? -13.055 -6.911 25.339 1.00 88.00 91 LYS A C 1
ATOM 662 O O . LYS A 1 91 ? -13.476 -5.785 25.570 1.00 88.00 91 LYS A O 1
ATOM 667 N N . THR A 1 92 ? -12.165 -7.174 24.387 1.00 88.44 92 THR A N 1
ATOM 668 C CA . THR A 1 92 ? -11.521 -6.160 23.540 1.00 88.44 92 THR A CA 1
ATOM 669 C C . THR A 1 92 ? -11.962 -6.244 22.081 1.00 88.44 92 THR A C 1
ATOM 671 O O . THR A 1 92 ? -11.512 -5.451 21.257 1.00 88.44 92 THR A O 1
ATOM 674 N N . HIS A 1 93 ? -12.839 -7.195 21.748 1.00 90.31 93 HIS A N 1
ATOM 675 C CA . HIS A 1 93 ? -13.341 -7.401 20.396 1.00 90.31 93 HIS A CA 1
ATOM 676 C C . HIS A 1 93 ? -14.215 -6.218 19.965 1.00 90.31 93 HIS A C 1
ATOM 678 O O . HIS A 1 93 ? -15.304 -5.987 20.495 1.00 90.31 93 HIS A O 1
ATOM 684 N N . ALA A 1 94 ? -13.713 -5.436 19.013 1.00 90.12 94 ALA A N 1
ATOM 685 C CA . ALA A 1 94 ? -14.383 -4.232 18.547 1.00 90.12 94 ALA A CA 1
ATOM 686 C C . ALA A 1 94 ? -15.592 -4.552 17.651 1.00 90.12 94 ALA A C 1
ATOM 688 O O . ALA A 1 94 ? -15.630 -5.559 16.946 1.00 90.12 94 ALA A O 1
ATOM 689 N N . ARG A 1 95 ? -16.574 -3.645 17.630 1.00 91.69 95 ARG A N 1
ATOM 690 C CA . ARG A 1 95 ? -17.760 -3.708 16.752 1.00 91.69 95 ARG A CA 1
ATOM 691 C C . ARG A 1 95 ? -17.502 -3.084 15.373 1.00 91.69 95 ARG A C 1
ATOM 693 O O . ARG A 1 95 ? -18.307 -2.295 14.895 1.00 91.69 95 ARG A O 1
ATOM 700 N N . HIS A 1 96 ? -16.341 -3.356 14.794 1.00 91.88 96 HIS A N 1
ATOM 701 C CA . HIS A 1 96 ? -15.946 -2.888 13.466 1.00 91.88 96 HIS A CA 1
ATOM 702 C C . HIS A 1 96 ? -15.313 -4.053 12.720 1.00 91.88 96 HIS A C 1
ATOM 704 O O . HIS A 1 96 ? -14.605 -4.853 13.329 1.00 91.88 96 HIS A O 1
ATOM 710 N N . ASN A 1 97 ? -15.547 -4.141 11.417 1.00 93.56 97 ASN A N 1
ATOM 711 C CA . ASN A 1 97 ? -14.789 -5.054 10.573 1.00 93.56 97 ASN A CA 1
ATOM 712 C C . ASN A 1 97 ? -13.474 -4.372 10.192 1.00 93.56 97 ASN A C 1
ATOM 714 O O . ASN A 1 97 ? -13.472 -3.183 9.873 1.00 93.56 97 ASN A O 1
ATOM 718 N N . ILE A 1 98 ? -12.360 -5.102 10.206 1.00 94.94 98 ILE A N 1
ATOM 719 C CA . ILE A 1 98 ? -11.088 -4.592 9.681 1.00 94.94 98 ILE A CA 1
ATOM 720 C C . ILE A 1 98 ? -10.680 -5.424 8.481 1.00 94.94 98 ILE A C 1
ATOM 722 O O . ILE A 1 98 ? -10.617 -6.650 8.554 1.00 94.94 98 ILE A O 1
ATOM 726 N N . VAL A 1 99 ? -10.370 -4.748 7.385 1.00 95.44 99 VAL A N 1
ATOM 727 C CA . VAL A 1 99 ? -9.879 -5.356 6.153 1.00 95.44 99 VAL A CA 1
ATOM 728 C C . VAL A 1 99 ? -8.449 -4.918 5.940 1.00 95.44 99 VAL A C 1
ATOM 730 O O . VAL A 1 99 ? -8.128 -3.742 6.057 1.00 95.44 99 VAL A O 1
ATOM 733 N N . PHE A 1 100 ? -7.596 -5.872 5.617 1.00 97.06 100 PHE A N 1
ATOM 734 C CA . PHE A 1 100 ? -6.196 -5.655 5.308 1.00 97.06 100 PHE A CA 1
ATOM 735 C C . PHE A 1 100 ? -6.000 -5.965 3.835 1.00 97.06 100 PHE A C 1
ATOM 737 O O . PHE A 1 100 ? -6.323 -7.071 3.397 1.00 97.06 100 PHE A O 1
ATOM 744 N N . VAL A 1 101 ? -5.486 -5.001 3.081 1.00 96.62 101 VAL A N 1
ATOM 745 C CA . VAL A 1 101 ? -5.258 -5.122 1.643 1.00 96.62 101 VAL A CA 1
ATOM 746 C C . VAL A 1 101 ? -3.790 -4.852 1.353 1.00 96.62 101 VAL A C 1
ATOM 748 O O . VAL A 1 101 ? -3.267 -3.786 1.669 1.00 96.62 101 VAL A O 1
ATOM 751 N N . LEU A 1 102 ? -3.132 -5.826 0.735 1.00 96.62 102 LEU A N 1
ATOM 752 C CA . LEU A 1 102 ? -1.818 -5.662 0.135 1.00 96.62 102 LEU A CA 1
ATOM 753 C C . LEU A 1 102 ? -2.008 -5.530 -1.371 1.00 96.62 102 LEU A C 1
ATOM 755 O O . LEU A 1 102 ? -2.256 -6.520 -2.067 1.00 96.62 102 LEU A O 1
ATOM 759 N N . SER A 1 103 ? -1.947 -4.292 -1.848 1.00 95.06 103 SER A N 1
ATOM 760 C CA . SER A 1 103 ? -2.159 -3.954 -3.247 1.00 95.06 103 SER A CA 1
ATOM 761 C C . SER A 1 103 ? -0.865 -4.072 -4.045 1.00 95.06 103 SER A C 1
ATOM 763 O O . SER A 1 103 ? 0.246 -3.860 -3.558 1.00 95.06 103 SER A O 1
ATOM 765 N N . ALA A 1 104 ? -1.022 -4.439 -5.307 1.00 91.69 104 ALA A N 1
ATOM 766 C CA . ALA A 1 104 ? 0.065 -4.450 -6.265 1.00 91.69 104 ALA A CA 1
ATOM 767 C C . ALA A 1 104 ? 0.044 -3.182 -7.124 1.00 91.69 104 ALA A C 1
ATOM 769 O O . ALA A 1 104 ? -0.993 -2.524 -7.255 1.00 91.69 104 ALA A O 1
ATOM 770 N N . MET A 1 105 ? 1.156 -2.903 -7.807 1.00 91.06 105 MET A N 1
ATOM 771 C CA . MET A 1 105 ? 1.244 -1.818 -8.792 1.00 91.06 105 MET A CA 1
ATOM 772 C C . MET A 1 105 ? 0.891 -0.433 -8.221 1.00 91.06 105 MET A C 1
ATOM 774 O O . MET A 1 105 ? 0.349 0.416 -8.930 1.00 91.06 105 MET A O 1
ATOM 778 N N . GLY A 1 106 ? 1.200 -0.176 -6.952 1.00 89.94 106 GLY A N 1
ATOM 779 C CA . GLY A 1 106 ? 1.111 1.139 -6.331 1.00 89.94 106 GLY A CA 1
ATOM 780 C C . GLY A 1 106 ? 1.886 2.202 -7.105 1.00 89.94 106 GLY A C 1
ATOM 781 O O . GLY A 1 106 ? 1.361 3.280 -7.378 1.00 89.94 106 GLY A O 1
ATOM 782 N N . LYS A 1 107 ? 3.098 1.876 -7.566 1.00 89.88 107 LYS A N 1
ATOM 783 C CA . LYS A 1 107 ? 3.945 2.792 -8.348 1.00 89.88 107 LYS A CA 1
ATOM 784 C C . LYS A 1 107 ? 3.500 2.942 -9.802 1.00 89.88 107 LYS A C 1
ATOM 786 O O . LYS A 1 107 ? 3.870 3.911 -10.457 1.00 89.88 107 LYS A O 1
ATOM 791 N N . LEU A 1 108 ? 2.668 2.026 -10.295 1.00 90.06 108 LEU A N 1
ATOM 792 C CA . LEU A 1 108 ? 2.002 2.116 -11.593 1.00 90.06 108 LEU A CA 1
ATOM 793 C C . LEU A 1 108 ? 0.561 2.583 -11.388 1.00 90.06 108 LEU A C 1
ATOM 795 O O . LEU A 1 108 ? -0.394 1.877 -11.692 1.00 90.06 108 LEU A O 1
ATOM 799 N N . ASN A 1 109 ? 0.420 3.789 -10.832 1.00 91.00 109 ASN A N 1
ATOM 800 C CA . ASN A 1 109 ? -0.859 4.473 -10.649 1.00 91.00 109 ASN A CA 1
ATOM 801 C C . ASN A 1 109 ? -1.881 3.699 -9.784 1.00 91.00 109 ASN A C 1
ATOM 803 O O . ASN A 1 109 ? -3.091 3.844 -9.964 1.00 91.00 109 ASN A O 1
ATOM 807 N N . TYR A 1 110 ? -1.426 2.873 -8.838 1.00 93.62 110 TYR A N 1
ATOM 808 C CA . TYR A 1 110 ? -2.282 2.090 -7.934 1.00 93.62 110 TYR A CA 1
ATOM 809 C C . TYR A 1 110 ? -3.295 1.191 -8.658 1.00 93.62 110 TYR A C 1
ATOM 811 O O . TYR A 1 110 ? -4.452 1.074 -8.241 1.00 93.62 110 TYR A O 1
ATOM 819 N N . LEU A 1 111 ? -2.881 0.572 -9.767 1.00 91.88 111 LEU A N 1
ATOM 820 C CA . LEU A 1 111 ? -3.762 -0.266 -10.586 1.00 91.88 111 LEU A CA 1
ATOM 821 C C . LEU A 1 111 ? -4.311 -1.482 -9.822 1.00 91.88 111 LEU A C 1
ATOM 823 O O . LEU A 1 111 ? -5.476 -1.832 -10.004 1.00 91.88 111 LEU A O 1
ATOM 827 N N . GLY A 1 112 ? -3.536 -2.076 -8.907 1.00 92.06 112 GLY A N 1
ATOM 828 C CA . GLY A 1 112 ? -4.026 -3.174 -8.068 1.00 92.06 112 GLY A CA 1
ATOM 829 C C . GLY A 1 112 ? -5.165 -2.747 -7.139 1.00 92.06 112 GLY A C 1
ATOM 830 O O . GLY A 1 112 ? -6.146 -3.477 -7.000 1.00 92.06 112 GLY A O 1
ATOM 831 N N . SER A 1 113 ? -5.083 -1.542 -6.567 1.00 94.00 113 SER A N 1
ATOM 832 C CA . SER A 1 113 ? -6.150 -0.961 -5.739 1.00 94.00 113 SER A CA 1
ATOM 833 C C . SER A 1 113 ? -7.361 -0.536 -6.564 1.00 94.00 113 SER A C 1
ATOM 835 O O . SER A 1 113 ? -8.491 -0.721 -6.120 1.00 94.00 113 SER A O 1
ATOM 837 N N . LYS A 1 114 ? -7.155 -0.025 -7.788 1.00 93.00 114 LYS A N 1
ATOM 838 C CA . LYS A 1 114 ? -8.244 0.258 -8.739 1.00 93.00 114 LYS A CA 1
ATOM 839 C C . LYS A 1 114 ? -9.048 -1.010 -9.036 1.00 93.00 114 LYS A C 1
ATOM 841 O O . LYS A 1 114 ? -10.261 -1.006 -8.848 1.00 93.00 114 LYS A O 1
ATOM 846 N N . LYS A 1 115 ? -8.372 -2.090 -9.443 1.00 91.75 115 LYS A N 1
ATOM 847 C CA . LYS A 1 115 ? -9.030 -3.358 -9.776 1.00 91.75 115 LYS A CA 1
ATOM 848 C C . LYS A 1 115 ? -9.751 -3.957 -8.571 1.00 91.75 115 LYS A C 1
ATOM 850 O O . LYS A 1 115 ? -10.891 -4.387 -8.687 1.00 91.75 115 LYS A O 1
ATOM 855 N N . TRP A 1 116 ? -9.105 -3.936 -7.407 1.00 91.94 116 TRP A N 1
ATOM 856 C CA . TRP A 1 116 ? -9.716 -4.404 -6.167 1.00 91.94 116 TRP A CA 1
ATOM 857 C C . TRP A 1 116 ? -10.992 -3.627 -5.819 1.00 91.94 116 TRP A C 1
ATOM 859 O O . TRP A 1 116 ? -12.006 -4.231 -5.483 1.00 91.94 116 TRP A O 1
ATOM 869 N N . LEU A 1 117 ? -10.967 -2.298 -5.946 1.00 92.06 117 LEU A N 1
ATOM 870 C CA . LEU A 1 117 ? -12.133 -1.444 -5.721 1.00 92.06 117 LEU A CA 1
ATOM 871 C C . LEU A 1 117 ? -13.287 -1.746 -6.678 1.00 92.06 117 LEU A C 1
ATOM 873 O O . LEU A 1 117 ? -14.432 -1.761 -6.241 1.00 92.06 117 LEU A O 1
ATOM 877 N N . GLU A 1 118 ? -12.995 -1.962 -7.960 1.00 90.38 118 GLU A N 1
ATOM 878 C CA . GLU A 1 118 ? -13.991 -2.365 -8.961 1.00 90.38 118 GLU A CA 1
ATOM 879 C C . GLU A 1 118 ? -14.614 -3.714 -8.591 1.00 90.38 118 GLU A C 1
ATOM 881 O O . GLU A 1 118 ? -15.832 -3.824 -8.512 1.00 90.38 118 GLU A O 1
ATOM 886 N N . ASP A 1 119 ? -13.796 -4.709 -8.240 1.00 89.12 119 ASP A N 1
ATOM 887 C CA . ASP A 1 119 ? -14.295 -6.029 -7.837 1.00 89.12 119 ASP A CA 1
ATOM 888 C C . ASP A 1 119 ? -15.169 -5.973 -6.574 1.00 89.12 119 ASP A C 1
ATOM 890 O O . ASP A 1 119 ? -16.115 -6.747 -6.447 1.00 89.12 119 ASP A O 1
ATOM 894 N N . GLN A 1 120 ? -14.856 -5.078 -5.629 1.00 88.62 120 GLN A N 1
ATOM 895 C CA . GLN A 1 120 ? -15.639 -4.923 -4.402 1.00 88.62 120 GLN A CA 1
ATOM 896 C C . GLN A 1 120 ? -16.919 -4.105 -4.599 1.00 88.62 120 GLN A C 1
ATOM 898 O O . GLN A 1 120 ? -17.922 -4.433 -3.983 1.00 88.62 120 GLN A O 1
ATOM 903 N N . LEU A 1 121 ? -16.899 -3.028 -5.386 1.00 87.06 121 LEU A N 1
ATOM 904 C CA . LEU A 1 121 ? -18.044 -2.113 -5.505 1.00 87.06 121 LEU A CA 1
ATOM 905 C C . LEU A 1 121 ? -19.002 -2.484 -6.638 1.00 87.06 121 LEU A C 1
ATOM 907 O O . LEU A 1 121 ? -20.201 -2.253 -6.511 1.00 87.06 121 LEU A O 1
ATOM 911 N N . ASP A 1 122 ? -18.475 -3.036 -7.730 1.00 83.44 122 ASP A N 1
ATOM 912 C CA . ASP A 1 122 ? -19.258 -3.410 -8.910 1.00 83.44 122 ASP A CA 1
ATOM 913 C C . ASP A 1 122 ? -19.677 -4.895 -8.863 1.00 83.44 122 ASP A C 1
ATOM 915 O O . ASP A 1 122 ? -20.466 -5.359 -9.690 1.00 83.44 122 ASP A O 1
ATOM 919 N N . GLY A 1 123 ? -19.170 -5.649 -7.880 1.00 73.38 123 GLY A N 1
ATOM 920 C CA . GLY A 1 123 ? -19.612 -7.004 -7.566 1.00 73.38 123 GLY A CA 1
ATOM 921 C C . GLY A 1 123 ? -21.048 -7.018 -7.031 1.00 73.38 123 GLY A C 1
ATOM 922 O O . GLY A 1 123 ? -21.422 -6.203 -6.196 1.00 73.38 123 GLY A O 1
ATOM 923 N N . GLY A 1 124 ? -21.872 -7.955 -7.513 1.00 56.84 124 GLY A N 1
ATOM 924 C CA . GLY A 1 124 ? -23.294 -8.052 -7.143 1.00 56.84 124 GLY A CA 1
ATOM 925 C C . GLY A 1 124 ? -23.574 -8.441 -5.683 1.00 56.84 124 GLY A C 1
ATOM 926 O O . GLY A 1 124 ? -24.704 -8.277 -5.229 1.00 56.84 124 GLY A O 1
ATOM 927 N N . ASP A 1 125 ? -22.563 -8.916 -4.951 1.00 58.44 125 ASP A N 1
ATOM 928 C CA . ASP A 1 125 ? -22.632 -9.154 -3.509 1.00 58.44 125 ASP A CA 1
ATOM 929 C C . ASP A 1 125 ? -22.108 -7.904 -2.796 1.00 58.44 125 ASP A C 1
ATOM 931 O O . ASP A 1 125 ? -20.945 -7.551 -2.985 1.00 58.44 125 ASP A O 1
ATOM 935 N N . GLY A 1 126 ? -22.962 -7.237 -2.008 1.00 61.44 126 GLY A N 1
ATOM 936 C CA . GLY A 1 126 ? -22.659 -5.980 -1.309 1.00 61.44 126 GLY A CA 1
ATOM 937 C C . GLY A 1 126 ? -21.215 -5.907 -0.809 1.00 61.44 126 GLY A C 1
ATOM 938 O O . GLY A 1 126 ? -20.794 -6.688 0.047 1.00 61.44 126 GLY A O 1
ATOM 939 N N . GLY A 1 127 ? -20.447 -4.993 -1.402 1.00 70.44 127 GLY A N 1
ATOM 940 C CA . GLY A 1 127 ? -19.001 -4.941 -1.251 1.00 70.44 127 GLY A CA 1
ATOM 941 C C . GLY A 1 127 ? -18.563 -4.768 0.192 1.00 70.44 127 GLY A C 1
ATOM 942 O O . GLY A 1 127 ? -19.087 -3.919 0.911 1.00 70.44 127 GLY A O 1
ATOM 943 N N . LEU A 1 128 ? -17.501 -5.472 0.589 1.00 78.50 128 LEU A N 1
ATOM 944 C CA . LEU A 1 128 ? -16.912 -5.389 1.932 1.00 78.50 128 LEU A CA 1
ATOM 945 C C . LEU A 1 128 ? -16.568 -3.945 2.356 1.00 78.50 128 LEU A C 1
ATOM 947 O O . LEU A 1 128 ? -16.507 -3.625 3.545 1.00 78.50 128 LEU A O 1
ATOM 951 N N . ILE A 1 129 ? -16.330 -3.083 1.362 1.0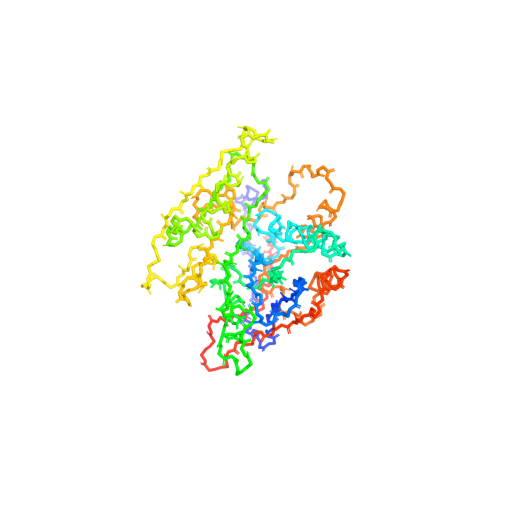0 84.75 129 ILE A N 1
ATOM 952 C CA . ILE A 1 129 ? -15.918 -1.687 1.506 1.00 84.75 129 ILE A CA 1
ATOM 953 C C . ILE A 1 129 ? -17.034 -0.673 1.211 1.00 84.75 129 ILE A C 1
ATOM 955 O O . ILE A 1 129 ? -16.789 0.527 1.293 1.00 84.75 129 ILE A O 1
ATOM 959 N N . GLN A 1 130 ? -18.246 -1.109 0.858 1.00 83.19 130 GLN A N 1
ATOM 960 C CA . GLN A 1 130 ? -19.333 -0.191 0.499 1.00 83.19 130 GLN A CA 1
ATOM 961 C C . GLN A 1 130 ? -19.714 0.723 1.676 1.00 83.19 130 GLN A C 1
ATOM 963 O O . GLN A 1 130 ? -19.861 1.931 1.492 1.00 83.19 130 GLN A O 1
ATOM 968 N N . ASP A 1 131 ? -19.749 0.163 2.888 1.00 82.44 131 ASP A N 1
ATOM 969 C CA . ASP A 1 131 ? -20.011 0.875 4.145 1.00 82.44 131 ASP A CA 1
ATOM 970 C C . ASP A 1 131 ? -18.722 1.132 4.949 1.00 82.44 131 ASP A C 1
ATOM 972 O O . ASP A 1 131 ? -18.686 1.032 6.182 1.00 82.44 131 ASP A O 1
ATOM 976 N N . ALA A 1 132 ? -17.616 1.439 4.259 1.00 89.69 132 ALA A N 1
ATOM 977 C CA . ALA A 1 132 ? -16.371 1.762 4.946 1.00 89.69 132 ALA A CA 1
ATOM 978 C C . ALA A 1 132 ? -16.474 3.082 5.726 1.00 89.69 132 ALA A C 1
ATOM 980 O O . ALA A 1 132 ? -16.732 4.144 5.157 1.00 89.69 132 ALA A O 1
ATOM 981 N N . SER A 1 133 ? -16.146 3.031 7.018 1.00 92.94 133 SER A N 1
ATOM 982 C CA . SER A 1 133 ? -15.937 4.218 7.853 1.00 92.94 133 SER A CA 1
ATOM 983 C C . SER A 1 133 ? -14.804 5.082 7.309 1.00 92.94 133 SER A C 1
ATOM 985 O O . SER A 1 133 ? -14.948 6.300 7.192 1.00 92.94 133 SER A O 1
ATOM 987 N N . PHE A 1 134 ? -13.664 4.455 7.010 1.00 94.94 134 PHE A N 1
ATOM 988 C CA . PHE A 1 134 ? -12.552 5.070 6.293 1.00 94.94 134 PHE A CA 1
ATOM 989 C C . PHE A 1 134 ? -11.564 4.018 5.770 1.00 94.94 134 PHE A C 1
ATOM 991 O O . PHE A 1 134 ? -11.512 2.884 6.255 1.00 94.94 134 PHE A O 1
ATOM 998 N N . VAL A 1 135 ? -10.747 4.435 4.805 1.00 96.31 135 VAL A N 1
ATOM 999 C CA . VAL A 1 135 ? -9.605 3.693 4.267 1.00 96.31 135 VAL A CA 1
ATOM 1000 C C . VAL A 1 135 ? -8.312 4.410 4.655 1.00 96.31 135 VAL A C 1
ATOM 1002 O O . VAL A 1 135 ? -8.101 5.566 4.287 1.00 96.31 135 VAL A O 1
ATOM 1005 N N . LEU A 1 136 ? -7.440 3.724 5.385 1.00 97.06 136 LEU A N 1
ATOM 1006 C CA . LEU A 1 136 ? -6.106 4.194 5.740 1.00 97.06 136 LEU A CA 1
ATOM 1007 C C . LEU A 1 136 ? -5.080 3.494 4.846 1.00 97.06 136 LEU A C 1
ATOM 1009 O O . LEU A 1 136 ? -4.871 2.288 4.953 1.00 97.06 136 LEU A O 1
ATOM 1013 N N . CYS A 1 137 ? -4.439 4.260 3.969 1.00 97.31 137 CYS A N 1
ATOM 1014 C CA . CYS A 1 137 ? -3.328 3.784 3.152 1.00 97.31 137 CYS A CA 1
ATOM 1015 C C . CYS A 1 137 ? -2.004 4.069 3.875 1.00 97.31 137 CYS A C 1
ATOM 1017 O O . CYS A 1 137 ? -1.795 5.185 4.348 1.00 97.31 137 CYS A O 1
ATOM 1019 N N . LEU A 1 138 ? -1.112 3.091 3.953 1.00 96.25 138 LEU A N 1
ATOM 1020 C CA . LEU A 1 138 ? 0.209 3.196 4.563 1.00 96.25 138 LEU A CA 1
ATOM 1021 C C . LEU A 1 138 ? 1.259 3.304 3.449 1.00 96.25 138 LEU A C 1
ATOM 1023 O O . LEU A 1 138 ? 1.282 2.463 2.547 1.00 96.25 138 LEU A O 1
ATOM 1027 N N . ASP A 1 139 ? 2.098 4.341 3.495 1.00 93.50 139 ASP A N 1
ATOM 1028 C CA . ASP A 1 139 ? 3.171 4.550 2.513 1.00 93.50 139 ASP A CA 1
ATOM 1029 C C . ASP A 1 139 ? 4.403 5.200 3.153 1.00 93.50 139 ASP A C 1
ATOM 1031 O O . ASP A 1 139 ? 4.284 6.270 3.739 1.00 93.50 139 ASP A O 1
ATOM 1035 N N . THR A 1 140 ? 5.588 4.599 3.014 1.00 91.00 140 THR A N 1
ATOM 1036 C CA . THR A 1 140 ? 6.881 5.145 3.488 1.00 91.00 140 THR A CA 1
ATOM 1037 C C . THR A 1 140 ? 6.838 5.662 4.928 1.00 91.00 140 THR A C 1
ATOM 1039 O O . THR A 1 140 ? 6.688 6.859 5.180 1.00 91.00 140 THR A O 1
ATOM 1042 N N . LEU A 1 141 ? 6.929 4.748 5.892 1.00 89.25 141 LEU A N 1
ATOM 1043 C CA . LEU A 1 141 ? 6.715 5.026 7.316 1.00 89.25 141 LEU A CA 1
ATOM 1044 C C . LEU A 1 141 ? 7.934 4.746 8.208 1.00 89.25 141 LEU A C 1
ATOM 1046 O O . LEU A 1 141 ? 7.789 4.794 9.425 1.00 89.25 141 LEU A O 1
ATOM 1050 N N . ALA A 1 142 ? 9.113 4.455 7.646 1.00 82.31 142 ALA A N 1
ATOM 1051 C CA . ALA A 1 142 ? 10.314 4.229 8.453 1.00 82.31 142 ALA A CA 1
ATOM 1052 C C . ALA A 1 142 ? 11.034 5.531 8.859 1.00 82.31 142 ALA A C 1
ATOM 1054 O O . ALA A 1 142 ? 11.726 5.538 9.873 1.00 82.31 142 ALA A O 1
ATOM 1055 N N . SER A 1 143 ? 10.889 6.631 8.105 1.00 72.06 143 SER A N 1
ATOM 1056 C CA . SER A 1 143 ? 11.584 7.896 8.406 1.00 72.06 143 SER A CA 1
ATOM 1057 C C . SER A 1 143 ? 10.956 8.683 9.577 1.00 72.06 143 SER A C 1
ATOM 1059 O O . SER A 1 143 ? 9.736 8.740 9.723 1.00 72.06 143 SER A O 1
ATOM 1061 N N . SER A 1 144 ? 11.814 9.290 10.411 1.00 64.31 144 SER A N 1
ATOM 1062 C CA . SER A 1 144 ? 11.548 9.689 11.806 1.00 64.31 144 SER A CA 1
ATOM 1063 C C . SER A 1 144 ? 11.066 11.120 12.051 1.00 64.31 144 SER A C 1
ATOM 1065 O O . SER A 1 144 ? 10.605 11.418 13.151 1.00 64.31 144 SER A O 1
ATOM 1067 N N . ASP A 1 145 ? 11.206 12.027 11.086 1.00 76.31 145 ASP A N 1
ATOM 1068 C CA . ASP A 1 145 ? 11.167 13.463 11.415 1.00 76.31 145 ASP A CA 1
ATOM 1069 C C . ASP A 1 145 ? 9.743 14.040 11.453 1.00 76.31 145 ASP A C 1
ATOM 1071 O O . ASP A 1 145 ? 9.494 15.095 12.038 1.00 76.31 145 ASP A O 1
ATOM 1075 N N . GLY A 1 146 ? 8.781 13.346 10.850 1.00 85.94 146 GLY A N 1
ATOM 1076 C CA . GLY A 1 146 ? 7.394 13.780 10.815 1.00 85.94 146 GLY A CA 1
ATOM 1077 C C . GLY A 1 146 ? 6.482 12.738 10.195 1.00 85.94 146 GLY A C 1
ATOM 1078 O O . GLY A 1 146 ? 6.908 11.895 9.410 1.00 85.94 146 GLY A O 1
ATOM 1079 N N . LEU A 1 147 ? 5.207 12.812 10.553 1.00 91.81 147 LEU A N 1
ATOM 1080 C CA . LEU A 1 147 ? 4.157 11.929 10.084 1.00 91.81 147 LEU A CA 1
ATOM 1081 C C . LEU A 1 147 ? 3.030 12.768 9.477 1.00 91.81 147 LEU A C 1
ATOM 1083 O O . LEU A 1 147 ? 2.357 13.549 10.149 1.00 91.81 147 LEU A O 1
ATOM 1087 N N . TYR A 1 148 ? 2.815 12.602 8.182 1.00 93.75 148 TYR A N 1
ATOM 1088 C CA . TYR A 1 148 ? 1.882 13.391 7.397 1.00 93.75 148 TYR A CA 1
ATOM 1089 C C . TYR A 1 148 ? 0.660 12.557 7.022 1.00 93.75 148 TYR A C 1
ATOM 1091 O O . TYR A 1 148 ? 0.764 11.495 6.405 1.00 93.75 148 TYR A O 1
ATOM 1099 N N . LEU A 1 149 ? -0.519 13.066 7.373 1.00 94.88 149 LEU A N 1
ATOM 1100 C CA . LEU A 1 149 ? -1.798 12.522 6.946 1.00 94.88 149 LEU A CA 1
ATOM 1101 C C . LEU A 1 149 ? -2.264 13.252 5.684 1.00 94.88 149 LEU A C 1
ATOM 1103 O O . LEU A 1 149 ? -2.789 14.366 5.748 1.00 94.88 149 LEU A O 1
ATOM 1107 N N . HIS A 1 150 ? -2.082 12.617 4.534 1.00 95.69 150 HIS A N 1
ATOM 1108 C CA . HIS A 1 150 ? -2.489 13.137 3.234 1.00 95.69 150 HIS A CA 1
ATOM 1109 C C . HIS A 1 150 ? -3.968 12.864 2.985 1.00 95.69 150 HIS A C 1
ATOM 1111 O O . HIS A 1 150 ? -4.407 11.713 3.001 1.00 95.69 150 HIS A O 1
ATOM 1117 N N . VAL A 1 151 ? -4.732 13.925 2.729 1.00 95.38 151 VAL A N 1
ATOM 1118 C CA . VAL A 1 151 ? -6.178 13.874 2.490 1.00 95.38 151 VAL A CA 1
ATOM 1119 C C . VAL A 1 151 ? -6.551 14.567 1.183 1.00 95.38 151 VAL A C 1
ATOM 1121 O O . VAL A 1 151 ? -6.091 15.669 0.879 1.00 95.38 151 VAL A O 1
ATOM 1124 N N . SER A 1 152 ? -7.473 13.952 0.445 1.00 93.06 152 SER A N 1
ATOM 1125 C CA . SER A 1 152 ? -8.089 14.555 -0.745 1.00 93.06 152 SER A CA 1
ATOM 1126 C C . SER A 1 152 ? -9.255 15.481 -0.410 1.00 93.06 152 SER A C 1
ATOM 1128 O O . SER A 1 152 ? -9.529 16.461 -1.101 1.00 93.06 152 SER A O 1
ATOM 1130 N N . LYS A 1 153 ? -9.979 15.135 0.655 1.00 90.75 153 LYS A N 1
ATOM 1131 C CA . LYS A 1 153 ? -11.079 15.908 1.226 1.00 90.75 153 LYS A CA 1
ATOM 1132 C C . LYS A 1 153 ? -10.845 15.949 2.731 1.00 90.75 153 LYS A C 1
ATOM 1134 O O . LYS A 1 153 ? -10.760 14.874 3.327 1.00 90.75 153 LYS A O 1
ATOM 1139 N N . PRO A 1 154 ? -10.727 17.133 3.351 1.00 89.38 154 PRO A N 1
ATOM 1140 C CA . PRO A 1 154 ? -10.570 17.218 4.793 1.00 89.38 154 PRO A CA 1
ATOM 1141 C C . PRO A 1 154 ? -11.726 16.486 5.492 1.00 89.38 154 PRO A C 1
ATOM 1143 O O . PRO A 1 154 ? -12.885 16.677 5.099 1.00 89.38 154 PRO A O 1
ATOM 1146 N N . PRO A 1 155 ? -11.441 15.618 6.477 1.00 89.62 155 PRO A N 1
ATOM 1147 C CA . PRO A 1 155 ? -12.481 14.888 7.183 1.00 89.62 155 PRO A CA 1
ATOM 1148 C C . PRO A 1 155 ? -13.386 15.874 7.927 1.00 89.62 155 PRO A C 1
ATOM 1150 O O . PRO A 1 155 ? -12.910 16.817 8.557 1.00 89.62 155 PRO A O 1
ATOM 1153 N N . LYS A 1 156 ? -14.704 15.666 7.844 1.00 89.56 156 LYS A N 1
ATOM 1154 C CA . LYS A 1 156 ? -15.681 16.507 8.550 1.00 89.56 156 LYS A CA 1
ATOM 1155 C C . LYS A 1 156 ? -15.490 16.376 10.061 1.00 89.56 156 LYS A C 1
ATOM 1157 O O . LYS A 1 156 ? -15.153 15.291 10.544 1.00 89.56 156 LYS A O 1
ATOM 1162 N N . GLU A 1 157 ? -15.755 17.444 10.805 1.00 86.00 157 GLU A N 1
ATOM 1163 C CA . GLU A 1 157 ? -15.747 17.401 12.270 1.00 86.00 157 GLU A CA 1
ATOM 1164 C C . GLU A 1 157 ? -16.732 16.332 12.776 1.00 86.00 157 GLU A C 1
ATOM 1166 O O . GLU A 1 157 ? -17.859 16.234 12.293 1.00 86.00 157 GLU A O 1
ATOM 1171 N N . GLY A 1 158 ? -16.270 15.466 13.683 1.00 88.81 158 GLY A N 1
ATOM 1172 C CA . GLY A 1 158 ? -17.034 14.315 14.186 1.00 88.81 158 GLY A CA 1
ATOM 1173 C C . GLY A 1 158 ? -17.025 13.066 13.291 1.00 88.81 158 GLY A C 1
ATOM 1174 O O . GLY A 1 158 ? -17.600 12.047 13.661 1.00 88.81 158 GLY A O 1
ATOM 1175 N N . SER A 1 159 ? -16.376 13.097 12.120 1.00 92.19 159 SER A N 1
ATOM 1176 C CA . SER A 1 159 ? -16.195 11.882 11.310 1.00 92.19 159 SER A CA 1
ATOM 1177 C C . SER A 1 159 ? -15.134 10.945 11.913 1.00 92.19 159 SER A C 1
ATOM 1179 O O . SER A 1 159 ? -14.190 11.428 12.549 1.00 92.19 159 SER A O 1
ATOM 1181 N N . PRO A 1 160 ? -15.206 9.618 11.671 1.00 91.06 160 PRO A N 1
ATOM 1182 C CA . PRO A 1 160 ? -14.195 8.667 12.145 1.00 91.06 160 PRO A CA 1
ATOM 1183 C C . PRO A 1 160 ? -12.759 9.043 11.747 1.00 91.06 160 PRO A C 1
ATOM 1185 O O . PRO A 1 160 ? -11.839 8.898 12.546 1.00 91.06 160 PRO A O 1
ATOM 1188 N N . GLY A 1 161 ? -12.568 9.605 10.547 1.00 90.25 161 GLY A N 1
ATOM 1189 C CA . GLY A 1 161 ? -11.259 10.084 10.092 1.00 90.25 161 GLY A CA 1
ATOM 1190 C C . GLY A 1 161 ? -10.743 11.308 10.860 1.00 90.25 161 GLY A C 1
ATOM 1191 O O . GLY A 1 161 ? -9.547 11.410 11.121 1.00 90.25 161 GLY A O 1
ATOM 1192 N N . ALA A 1 162 ? -11.628 12.223 11.273 1.00 92.50 162 ALA A N 1
ATOM 1193 C CA . ALA A 1 162 ? -11.242 13.362 12.109 1.00 92.50 162 ALA A CA 1
ATOM 1194 C C . ALA A 1 162 ? -10.872 12.911 13.530 1.00 92.50 162 ALA A C 1
ATOM 1196 O O . ALA A 1 162 ? -9.888 13.397 14.090 1.00 92.50 162 ALA A O 1
ATOM 1197 N N . HIS A 1 163 ? -11.617 11.948 14.085 1.00 93.88 163 HIS A N 1
ATOM 1198 C CA . HIS A 1 163 ? -11.267 11.309 15.354 1.00 93.88 163 HIS A CA 1
ATOM 1199 C C . HIS A 1 163 ? -9.905 10.623 15.269 1.00 93.88 163 HIS A C 1
ATOM 1201 O O . HIS A 1 163 ? -9.059 10.873 16.118 1.00 93.88 163 HIS A O 1
ATOM 1207 N N . PHE A 1 164 ? -9.649 9.858 14.205 1.00 93.81 164 PHE A N 1
ATOM 1208 C CA . PHE A 1 164 ? -8.354 9.219 13.982 1.00 93.81 164 PHE A CA 1
ATOM 1209 C C . PHE A 1 164 ? -7.193 10.226 13.990 1.00 93.81 164 PHE A C 1
ATOM 1211 O O . PHE A 1 164 ? -6.222 10.027 14.712 1.00 93.81 164 PHE A O 1
ATOM 1218 N N . LEU A 1 165 ? -7.304 11.339 13.252 1.00 92.25 165 LEU A N 1
ATOM 1219 C CA . LEU A 1 165 ? -6.256 12.368 13.227 1.00 92.25 165 LEU A CA 1
ATOM 1220 C C . LEU A 1 165 ? -6.048 13.024 14.602 1.00 92.25 165 LEU A C 1
ATOM 1222 O O . LEU A 1 165 ? -4.915 13.331 14.969 1.00 92.25 165 LEU A O 1
ATOM 1226 N N . LYS A 1 166 ? -7.127 13.254 15.357 1.00 93.44 166 LYS A N 1
ATOM 1227 C CA . LYS A 1 166 ? -7.050 13.835 16.702 1.00 93.44 166 LYS A CA 1
ATOM 1228 C C . LYS A 1 166 ? -6.350 12.891 17.681 1.00 93.44 166 LYS A C 1
ATOM 1230 O O . LYS A 1 166 ? -5.448 13.328 18.390 1.00 93.44 166 LYS A O 1
ATOM 1235 N N . GLU A 1 167 ? -6.737 11.617 17.689 1.00 93.69 167 GLU A N 1
ATOM 1236 C CA . GLU A 1 167 ? -6.112 10.599 18.538 1.00 93.69 167 GLU A CA 1
ATOM 1237 C C . GLU A 1 167 ? -4.641 10.400 18.161 1.00 93.69 167 GLU A C 1
ATOM 1239 O O . GLU A 1 167 ? -3.785 10.368 19.038 1.00 93.69 167 GLU A O 1
ATOM 1244 N N . LEU A 1 168 ? -4.316 10.368 16.864 1.00 91.75 168 LEU A N 1
ATOM 1245 C CA . LEU A 1 168 ? -2.934 10.236 16.400 1.00 91.75 168 LEU A CA 1
ATOM 1246 C C . LEU A 1 168 ? -2.050 11.390 16.895 1.00 91.75 168 LEU A C 1
ATOM 1248 O O . LEU A 1 168 ? -0.940 11.150 17.362 1.00 91.75 168 LEU A O 1
ATOM 1252 N N . LYS A 1 169 ? -2.551 12.631 16.850 1.00 92.19 169 LYS A N 1
ATOM 1253 C CA . LYS A 1 169 ? -1.849 13.799 17.407 1.00 92.19 169 LYS A CA 1
ATOM 1254 C C . LYS A 1 169 ? -1.653 13.683 18.917 1.00 92.19 169 LYS A C 1
ATOM 1256 O O . LYS A 1 169 ? -0.534 13.843 19.390 1.00 92.19 169 LYS A O 1
ATOM 1261 N N . SER A 1 170 ? -2.708 13.327 19.653 1.00 93.25 170 SER A N 1
ATOM 1262 C CA . SER A 1 170 ? -2.643 13.161 21.111 1.00 93.25 170 SER A CA 1
ATOM 1263 C C . SER A 1 170 ? -1.651 12.070 21.530 1.00 93.25 170 SER A C 1
ATOM 1265 O O . SER A 1 170 ? -0.928 12.231 22.515 1.00 93.25 170 SER A O 1
ATOM 1267 N N . VAL A 1 171 ? -1.604 10.959 20.790 1.00 91.81 171 VAL A N 1
ATOM 1268 C CA . VAL A 1 171 ? -0.660 9.861 21.031 1.00 91.81 171 VAL A CA 1
ATOM 1269 C C . VAL A 1 171 ? 0.765 10.296 20.704 1.00 91.81 171 VAL A C 1
ATOM 1271 O O . VAL A 1 171 ? 1.665 10.009 21.488 1.00 91.81 171 VAL A O 1
ATOM 1274 N N . SER A 1 172 ? 0.976 11.029 19.608 1.00 89.50 172 SER A N 1
ATOM 1275 C CA . SER A 1 172 ? 2.299 11.548 19.242 1.00 89.50 172 SER A CA 1
ATOM 1276 C C . SER A 1 172 ? 2.855 12.487 20.310 1.00 89.50 172 SER A C 1
ATOM 1278 O O . SER A 1 172 ? 3.980 12.306 20.759 1.00 89.50 172 SER A O 1
ATOM 1280 N N . GLU A 1 173 ? 2.041 13.420 20.808 1.00 89.12 173 GLU A N 1
ATOM 1281 C CA . GLU A 1 173 ? 2.432 14.345 21.882 1.00 89.12 173 GLU A CA 1
ATOM 1282 C C . GLU A 1 173 ? 2.816 13.620 23.182 1.00 89.12 173 GLU A C 1
ATOM 1284 O O . GLU A 1 173 ? 3.679 14.089 23.922 1.00 89.12 173 GLU A O 1
ATOM 1289 N N . THR A 1 174 ? 2.203 12.463 23.452 1.00 90.38 174 THR A N 1
ATOM 1290 C CA . THR A 1 174 ? 2.433 11.693 24.684 1.00 90.38 174 THR A CA 1
ATOM 1291 C C . THR A 1 174 ? 3.605 10.718 24.559 1.00 90.38 174 THR A C 1
ATOM 1293 O O . THR A 1 174 ? 4.405 10.591 25.483 1.00 90.38 174 THR A O 1
ATOM 1296 N N . MET A 1 175 ? 3.689 9.986 23.445 1.00 85.88 175 MET A N 1
ATOM 1297 C CA . MET A 1 175 ? 4.606 8.853 23.278 1.00 85.88 175 MET A CA 1
ATOM 1298 C C . MET A 1 175 ? 5.856 9.196 22.469 1.00 85.88 175 MET A C 1
ATOM 1300 O O . MET A 1 175 ? 6.900 8.592 22.697 1.00 85.88 175 MET A O 1
ATOM 1304 N N . ALA A 1 176 ? 5.766 10.138 21.529 1.00 82.75 176 ALA A N 1
ATOM 1305 C CA . ALA A 1 176 ? 6.864 10.494 20.634 1.00 82.75 176 ALA A CA 1
ATOM 1306 C C . ALA A 1 176 ? 6.866 12.006 20.330 1.00 82.75 176 ALA A C 1
ATOM 1308 O O . ALA A 1 176 ? 6.556 12.411 19.207 1.00 82.75 176 ALA A O 1
ATOM 1309 N N . PRO A 1 177 ? 7.247 12.861 21.304 1.00 81.12 177 PRO A N 1
ATOM 1310 C CA . PRO A 1 177 ? 7.179 14.320 21.157 1.00 81.12 177 PRO A CA 1
ATOM 1311 C C . PRO A 1 177 ? 8.046 14.877 20.020 1.00 81.12 177 PRO A C 1
ATOM 1313 O O . PRO A 1 177 ? 7.837 16.001 19.574 1.00 81.12 177 PRO A O 1
ATOM 1316 N N . SER A 1 178 ? 9.037 14.107 19.563 1.00 81.69 178 SER A N 1
ATOM 1317 C CA . SER A 1 178 ? 9.907 14.449 18.438 1.00 81.69 178 SER A CA 1
ATOM 1318 C C . SER A 1 178 ? 9.234 14.294 17.072 1.00 81.69 178 SER A C 1
ATOM 1320 O O . SER A 1 178 ? 9.726 14.862 16.103 1.00 81.69 178 SER A O 1
ATOM 1322 N N . VAL A 1 179 ? 8.132 13.543 16.976 1.00 84.75 179 VAL A N 1
ATOM 1323 C CA . VAL A 1 179 ? 7.441 13.273 15.710 1.00 84.75 179 VAL A CA 1
ATOM 1324 C C . VAL A 1 179 ? 6.295 14.266 15.540 1.00 84.75 179 VAL A C 1
ATOM 1326 O O . VAL A 1 179 ? 5.299 14.233 16.265 1.00 84.75 179 VAL A O 1
ATOM 1329 N N . ALA A 1 180 ? 6.418 15.158 14.558 1.00 87.38 180 ALA A N 1
ATOM 1330 C CA . ALA A 1 180 ? 5.358 16.103 14.221 1.00 87.38 180 ALA A CA 1
ATOM 1331 C C . ALA A 1 180 ? 4.263 15.421 13.385 1.00 87.38 180 ALA A C 1
ATOM 1333 O O . ALA A 1 180 ? 4.554 14.881 12.319 1.00 87.38 180 ALA A O 1
ATOM 1334 N N . VAL A 1 181 ? 3.000 15.477 13.830 1.00 90.44 181 VAL A N 1
ATOM 1335 C CA . VAL A 1 181 ? 1.849 14.947 13.074 1.00 90.44 181 VAL A CA 1
ATOM 1336 C C . VAL A 1 181 ? 1.071 16.076 12.401 1.00 90.44 181 VAL A C 1
ATOM 1338 O O . VAL A 1 181 ? 0.391 16.868 13.061 1.00 90.44 181 VAL A O 1
ATOM 1341 N N . GLU A 1 182 ? 1.094 16.118 11.070 1.00 91.25 182 GLU A N 1
ATOM 1342 C CA . GLU A 1 182 ? 0.445 17.168 10.276 1.00 91.25 182 GLU A CA 1
ATOM 1343 C C . GLU A 1 182 ? -0.559 16.601 9.266 1.00 91.25 182 GLU A C 1
ATOM 1345 O O . GLU A 1 182 ? -0.366 15.536 8.689 1.00 91.25 182 GLU A O 1
ATOM 1350 N N . GLY A 1 183 ? -1.652 17.332 9.024 1.00 90.88 183 GLY A N 1
ATOM 1351 C CA . GLY A 1 183 ? -2.609 17.006 7.965 1.00 90.88 183 GLY A CA 1
ATOM 1352 C C . GLY A 1 183 ? -2.287 17.791 6.697 1.00 90.88 183 GLY A C 1
ATOM 1353 O O . GLY A 1 183 ? -2.310 19.020 6.722 1.00 90.88 183 GLY A O 1
ATOM 1354 N N . VAL A 1 184 ? -2.025 17.099 5.590 1.00 93.75 184 VAL A N 1
ATOM 1355 C CA . VAL A 1 184 ? -1.708 17.708 4.293 1.00 93.75 184 VAL A CA 1
ATOM 1356 C C . VAL A 1 184 ? -2.880 17.493 3.346 1.00 93.75 184 VAL A C 1
ATOM 1358 O O . VAL A 1 184 ? -3.269 16.366 3.055 1.00 93.75 184 VAL A O 1
ATOM 1361 N N . HIS A 1 185 ? -3.458 18.583 2.846 1.00 93.50 185 HIS A N 1
ATOM 1362 C CA . HIS A 1 185 ? -4.584 18.520 1.921 1.00 93.50 185 HIS A CA 1
ATOM 1363 C C . HIS A 1 185 ? -4.149 18.819 0.485 1.00 93.50 185 HIS A C 1
ATOM 1365 O O . HIS A 1 185 ? -3.590 19.881 0.205 1.00 93.50 185 HIS A O 1
ATOM 1371 N N . LYS A 1 186 ? -4.483 17.910 -0.435 1.00 93.06 186 LYS A N 1
ATOM 1372 C CA . LYS A 1 186 ? -4.310 18.077 -1.882 1.00 93.06 186 LYS A CA 1
ATOM 1373 C C . LYS A 1 186 ? -5.627 17.758 -2.580 1.00 93.06 186 LYS A C 1
ATOM 1375 O O . LYS A 1 186 ? -6.147 16.661 -2.440 1.00 93.06 186 LYS A O 1
ATOM 1380 N N . LYS A 1 187 ? -6.151 18.688 -3.380 1.00 90.88 187 LYS A N 1
ATOM 1381 C CA . LYS A 1 187 ? -7.316 18.397 -4.228 1.00 90.88 187 LYS A CA 1
ATOM 1382 C C . LYS A 1 187 ? -6.913 17.455 -5.364 1.00 90.88 187 LYS A C 1
ATOM 1384 O O . LYS A 1 187 ? -5.850 17.624 -5.957 1.00 90.88 187 LYS A O 1
ATOM 1389 N N . ILE A 1 188 ? -7.787 16.506 -5.687 1.00 89.62 188 ILE A N 1
ATOM 1390 C CA . ILE A 1 188 ? -7.590 15.587 -6.813 1.00 89.62 188 ILE A CA 1
ATOM 1391 C C . ILE A 1 188 ? -7.814 16.351 -8.117 1.00 89.62 188 ILE A C 1
ATOM 1393 O O . ILE A 1 188 ? -8.866 16.967 -8.303 1.00 89.62 188 ILE A O 1
ATOM 1397 N N . ASN A 1 189 ? -6.839 16.289 -9.018 1.00 89.44 189 ASN A N 1
ATOM 1398 C CA . ASN A 1 189 ? -6.960 16.812 -10.368 1.00 89.44 189 ASN A CA 1
ATOM 1399 C C . ASN A 1 189 ? -7.370 15.672 -11.309 1.00 89.44 189 ASN A C 1
ATOM 1401 O O . ASN A 1 189 ? -6.560 14.809 -11.618 1.00 89.44 189 ASN A O 1
ATOM 1405 N N . LEU A 1 190 ? -8.626 15.662 -11.760 1.00 87.56 190 LEU A N 1
ATOM 1406 C CA . LEU A 1 190 ? -9.149 14.612 -12.648 1.00 87.56 190 LEU A CA 1
ATOM 1407 C C . LEU A 1 190 ? -8.528 14.635 -14.055 1.00 87.56 190 LEU A C 1
ATOM 1409 O O . LEU A 1 190 ? -8.698 13.673 -14.793 1.00 87.56 190 LEU A O 1
ATOM 1413 N N . ALA A 1 191 ? -7.849 15.723 -14.434 1.00 86.19 191 ALA A N 1
ATOM 1414 C CA . ALA A 1 191 ? -7.140 15.817 -15.707 1.00 86.19 191 ALA A CA 1
ATOM 1415 C C . ALA A 1 191 ? -5.730 15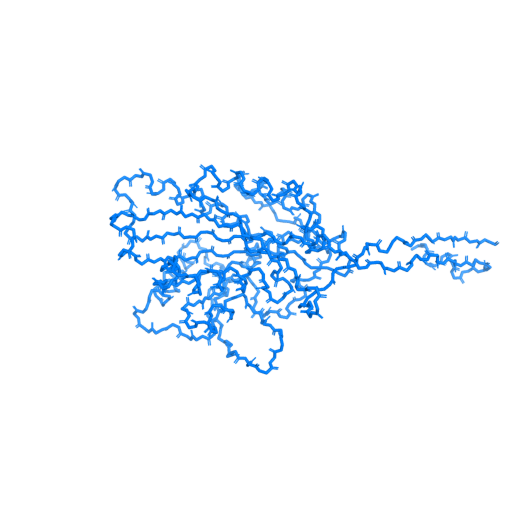.204 -15.653 1.00 86.19 191 ALA A C 1
ATOM 1417 O O . ALA A 1 191 ? -5.123 14.989 -16.697 1.00 86.19 191 ALA A O 1
ATOM 1418 N N . GLU A 1 192 ? -5.190 14.951 -14.457 1.00 85.69 192 GLU A N 1
ATOM 1419 C CA . GLU A 1 192 ? -3.909 14.263 -14.310 1.00 85.69 192 GLU A CA 1
ATOM 1420 C C . GLU A 1 192 ? -4.105 12.755 -14.468 1.00 85.69 192 GLU A C 1
ATOM 1422 O O . GLU A 1 192 ? -4.936 12.145 -13.798 1.00 85.69 192 GLU A O 1
ATOM 1427 N N . GLU A 1 193 ? -3.301 12.144 -15.336 1.00 81.56 193 GLU A N 1
ATOM 1428 C CA . GLU A 1 193 ? -3.333 10.696 -15.559 1.00 81.56 193 GLU A CA 1
ATOM 1429 C C . GLU A 1 193 ? -2.752 9.916 -14.372 1.00 81.56 193 GLU A C 1
ATOM 1431 O O . GLU A 1 193 ? -3.163 8.785 -14.108 1.00 81.56 193 GLU A O 1
ATOM 1436 N N . VAL A 1 194 ? -1.811 10.519 -13.636 1.00 87.44 194 VAL A N 1
ATOM 1437 C CA . VAL A 1 194 ? -1.092 9.886 -12.526 1.00 87.44 194 VAL A CA 1
ATOM 1438 C C . VAL A 1 194 ? -1.564 10.451 -11.195 1.00 87.44 194 VAL A C 1
ATOM 1440 O O . VAL A 1 194 ? -1.492 11.654 -10.949 1.00 87.44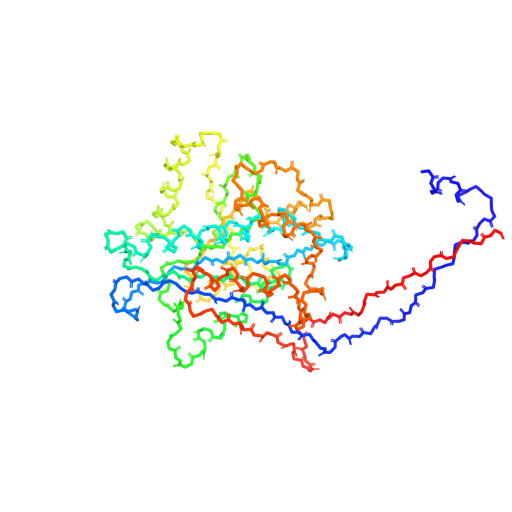 194 VAL A O 1
ATOM 1443 N N . LEU A 1 195 ? -1.988 9.561 -10.305 1.00 91.94 195 LEU A N 1
ATOM 1444 C CA . LEU A 1 195 ? -2.396 9.914 -8.953 1.00 91.94 195 LEU A CA 1
ATOM 1445 C C . LEU A 1 195 ? -1.188 10.095 -8.033 1.00 91.94 195 LEU A C 1
ATOM 1447 O O . LEU A 1 195 ? -0.201 9.360 -8.098 1.00 91.94 195 LEU A O 1
ATOM 1451 N N . ALA A 1 196 ? -1.289 11.052 -7.114 1.00 91.69 196 ALA A N 1
ATOM 1452 C CA . ALA A 1 196 ? -0.219 11.347 -6.166 1.00 91.69 196 ALA A CA 1
ATOM 1453 C C . ALA A 1 196 ? -0.091 10.263 -5.095 1.00 91.69 196 ALA A C 1
ATOM 1455 O O . ALA A 1 196 ? 1.008 9.779 -4.813 1.00 91.69 196 ALA A O 1
ATOM 1456 N N . TRP A 1 197 ? -1.229 9.875 -4.523 1.00 94.75 197 TRP A N 1
ATOM 1457 C CA . TRP A 1 197 ? -1.333 8.998 -3.363 1.00 94.75 197 TRP A CA 1
ATOM 1458 C C . TRP A 1 197 ? -2.408 7.940 -3.574 1.00 94.75 197 TRP A C 1
ATOM 1460 O O . TRP A 1 197 ? -3.391 8.165 -4.278 1.00 94.75 197 TRP A O 1
ATOM 1470 N N . GLU A 1 198 ? -2.251 6.805 -2.900 1.00 95.38 198 GLU A N 1
ATOM 1471 C CA . GLU A 1 198 ? -3.156 5.668 -3.052 1.00 95.38 198 GLU A CA 1
ATOM 1472 C C . GLU A 1 198 ? -4.603 6.007 -2.650 1.00 95.38 198 GLU A C 1
ATOM 1474 O O . GLU A 1 198 ? -5.551 5.607 -3.330 1.00 95.38 198 GLU A O 1
ATOM 1479 N N . HIS A 1 199 ? -4.789 6.836 -1.614 1.00 95.62 199 HIS A N 1
ATOM 1480 C CA . HIS A 1 199 ? -6.115 7.251 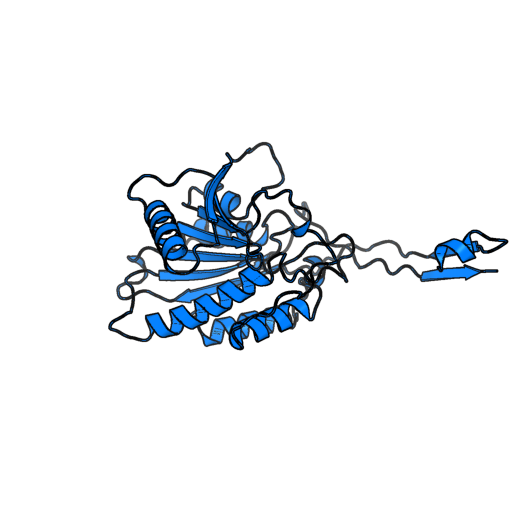-1.145 1.00 95.62 199 HIS A CA 1
ATOM 1481 C C . HIS A 1 199 ? -6.937 8.024 -2.196 1.00 95.62 199 HIS A C 1
ATOM 1483 O O . HIS A 1 199 ? -8.165 8.108 -2.074 1.00 95.62 199 HIS A O 1
ATOM 1489 N N . GLU A 1 200 ? -6.300 8.590 -3.231 1.00 95.44 200 GLU A N 1
ATOM 1490 C CA . GLU A 1 200 ? -7.001 9.294 -4.310 1.00 95.44 200 GLU A CA 1
ATOM 1491 C C . GLU A 1 200 ? -7.902 8.320 -5.097 1.00 95.44 200 GLU A C 1
ATOM 1493 O O . GLU A 1 200 ? -9.031 8.684 -5.435 1.00 95.44 200 GLU A O 1
ATOM 1498 N N . ARG A 1 201 ? -7.491 7.048 -5.282 1.00 94.25 201 ARG A N 1
ATOM 1499 C CA . ARG A 1 201 ? -8.319 6.000 -5.925 1.00 94.25 201 ARG A CA 1
ATOM 1500 C C . ARG A 1 201 ? -9.636 5.774 -5.182 1.00 94.25 201 ARG A C 1
ATOM 1502 O O . ARG A 1 201 ? -10.706 5.763 -5.790 1.00 94.25 201 ARG A O 1
ATOM 1509 N N . TYR A 1 202 ? -9.557 5.658 -3.862 1.00 94.50 202 TYR A N 1
ATOM 1510 C CA . TYR A 1 202 ? -10.711 5.469 -2.982 1.00 94.50 202 TYR A CA 1
ATOM 1511 C C . TYR A 1 202 ? -11.606 6.715 -2.944 1.00 94.50 202 TYR A C 1
ATOM 1513 O O . TYR A 1 202 ? -12.834 6.627 -3.013 1.00 94.50 202 TYR A O 1
ATOM 1521 N N . SER A 1 203 ? -10.990 7.897 -2.924 1.00 93.81 203 SER A N 1
ATOM 1522 C CA . SER A 1 203 ? -11.697 9.180 -2.890 1.00 93.81 203 SER A CA 1
ATOM 1523 C C . SER A 1 203 ? -12.498 9.458 -4.170 1.00 93.81 203 SER A C 1
ATOM 1525 O O . SER A 1 203 ? -13.577 10.058 -4.094 1.00 93.81 203 SER A O 1
ATOM 1527 N N . ILE A 1 204 ? -12.017 9.002 -5.337 1.00 92.62 204 ILE A N 1
ATOM 1528 C CA . ILE A 1 204 ? -12.744 9.070 -6.620 1.00 92.62 204 ILE A CA 1
ATOM 1529 C C . ILE A 1 204 ? -14.036 8.240 -6.558 1.00 92.62 204 ILE A C 1
ATOM 1531 O O . ILE A 1 204 ? -15.085 8.698 -7.011 1.00 92.62 204 ILE A O 1
ATOM 1535 N N . ARG A 1 205 ? -13.998 7.068 -5.908 1.00 91.50 205 ARG A N 1
ATOM 1536 C CA . ARG A 1 205 ? -15.172 6.216 -5.631 1.00 91.50 205 ARG A CA 1
ATOM 1537 C C . ARG A 1 205 ? -16.021 6.695 -4.441 1.00 91.50 205 ARG A C 1
ATOM 1539 O O . ARG A 1 205 ? -16.934 5.996 -4.022 1.00 91.50 205 ARG A O 1
ATOM 1546 N N . ARG A 1 206 ? -15.778 7.913 -3.936 1.00 91.19 206 ARG A N 1
ATOM 1547 C CA . ARG A 1 206 ? -16.510 8.569 -2.832 1.00 91.19 206 ARG A CA 1
ATOM 1548 C C . ARG A 1 206 ? -16.335 7.920 -1.451 1.00 91.19 206 ARG A C 1
ATOM 1550 O O . ARG A 1 206 ? -17.104 8.245 -0.550 1.00 91.19 206 ARG A O 1
ATOM 1557 N N . LEU A 1 207 ? -15.306 7.099 -1.254 1.00 92.31 207 LEU A N 1
ATOM 1558 C CA . LEU A 1 207 ? -14.966 6.556 0.062 1.00 92.31 207 LEU A CA 1
ATOM 1559 C C . LEU A 1 207 ? -14.130 7.567 0.872 1.00 92.31 207 LEU A C 1
ATOM 1561 O O . LEU A 1 207 ? -13.271 8.244 0.295 1.00 92.31 207 LEU A O 1
ATOM 1565 N N . PRO A 1 208 ? -14.337 7.692 2.197 1.00 93.81 208 PRO A N 1
ATOM 1566 C CA . PRO A 1 208 ? -13.442 8.461 3.058 1.00 93.81 208 PRO A CA 1
ATOM 1567 C C . PRO A 1 208 ? -12.077 7.771 3.112 1.00 93.81 208 PRO A C 1
ATOM 1569 O O . PRO A 1 208 ? -11.982 6.637 3.572 1.00 93.81 208 PRO A O 1
ATOM 1572 N N . ALA A 1 209 ? -11.018 8.426 2.640 1.00 95.38 209 ALA A N 1
ATOM 1573 C CA . ALA A 1 209 ? -9.698 7.811 2.578 1.00 95.38 209 ALA A CA 1
ATOM 1574 C C . ALA A 1 209 ? -8.571 8.816 2.814 1.00 95.38 209 ALA A C 1
ATOM 1576 O O . ALA A 1 209 ? -8.688 9.994 2.463 1.00 95.38 209 ALA A O 1
ATOM 1577 N N . PHE A 1 210 ? -7.473 8.330 3.384 1.00 96.50 210 PHE A N 1
ATOM 1578 C CA . PHE A 1 210 ? -6.265 9.108 3.632 1.00 96.50 210 PHE A CA 1
ATOM 1579 C C . PHE A 1 210 ? -5.015 8.233 3.589 1.00 96.50 210 PHE A C 1
ATOM 1581 O O . PHE A 1 210 ? -5.071 7.045 3.902 1.00 96.50 210 PHE A O 1
ATOM 1588 N N . THR A 1 211 ? -3.887 8.826 3.197 1.00 96.25 211 THR A N 1
ATOM 1589 C CA . THR A 1 211 ? -2.579 8.158 3.205 1.00 96.25 211 THR A CA 1
ATOM 1590 C C . THR A 1 211 ? -1.742 8.690 4.354 1.00 96.25 211 THR A C 1
ATOM 1592 O O . THR A 1 211 ? -1.559 9.897 4.475 1.00 96.25 211 THR A O 1
ATOM 1595 N N . LEU A 1 212 ? -1.218 7.795 5.177 1.00 95.19 212 LEU A N 1
ATOM 1596 C CA . LEU A 1 212 ? -0.244 8.106 6.207 1.00 95.19 212 LEU A CA 1
ATOM 1597 C C . LEU A 1 212 ? 1.156 7.874 5.641 1.00 95.19 212 LEU A C 1
ATOM 1599 O O . LEU A 1 212 ? 1.439 6.778 5.156 1.00 95.19 212 LEU A O 1
ATOM 1603 N N . SER A 1 213 ? 2.006 8.898 5.697 1.00 94.00 213 SER A N 1
ATOM 1604 C CA . SER A 1 213 ? 3.381 8.820 5.205 1.00 94.00 213 SER A CA 1
ATOM 1605 C C . SER A 1 213 ? 4.330 9.706 5.994 1.00 94.00 213 SER A C 1
ATOM 1607 O O . SER A 1 213 ? 3.929 10.758 6.478 1.00 94.00 213 SER A O 1
ATOM 1609 N N . SER A 1 214 ? 5.602 9.324 6.080 1.00 91.88 214 SER A N 1
ATOM 1610 C CA . SER A 1 214 ? 6.669 10.203 6.582 1.00 91.88 214 SER A CA 1
ATOM 1611 C C . SER A 1 214 ? 7.080 11.277 5.564 1.00 91.88 214 SER A C 1
ATOM 1613 O O . SER A 1 214 ? 7.728 12.265 5.903 1.00 91.88 214 SER A O 1
ATOM 1615 N N . LEU A 1 215 ? 6.659 11.137 4.303 1.00 90.75 215 LEU A N 1
ATOM 1616 C CA . LEU A 1 215 ? 6.959 12.096 3.247 1.00 90.75 215 LEU A CA 1
ATOM 1617 C C . LEU A 1 215 ? 5.942 13.239 3.239 1.00 90.75 215 LEU A C 1
ATOM 1619 O O . LEU A 1 215 ? 4.731 13.026 3.143 1.00 90.75 215 LEU A O 1
ATOM 1623 N N . LYS A 1 216 ? 6.437 14.480 3.230 1.00 90.00 216 LYS A N 1
ATOM 1624 C CA . LYS A 1 216 ? 5.592 15.680 3.111 1.00 90.00 216 LYS A CA 1
ATOM 1625 C C . LYS A 1 216 ? 4.988 15.853 1.715 1.00 90.00 216 LYS A C 1
ATOM 1627 O O . LYS A 1 216 ? 3.944 16.484 1.561 1.00 90.00 216 LYS A O 1
ATOM 1632 N N . THR A 1 217 ? 5.638 15.322 0.680 1.00 90.81 217 THR A N 1
ATOM 1633 C CA . THR A 1 217 ? 5.195 15.432 -0.715 1.00 90.81 217 THR A CA 1
ATOM 1634 C C . THR A 1 217 ? 5.364 14.112 -1.451 1.00 90.81 217 THR A C 1
ATOM 1636 O O . THR A 1 217 ? 6.355 13.412 -1.282 1.00 90.81 217 THR A O 1
ATOM 1639 N N . HIS A 1 218 ? 4.420 13.800 -2.338 1.00 87.81 218 HIS A N 1
ATOM 1640 C CA . HIS A 1 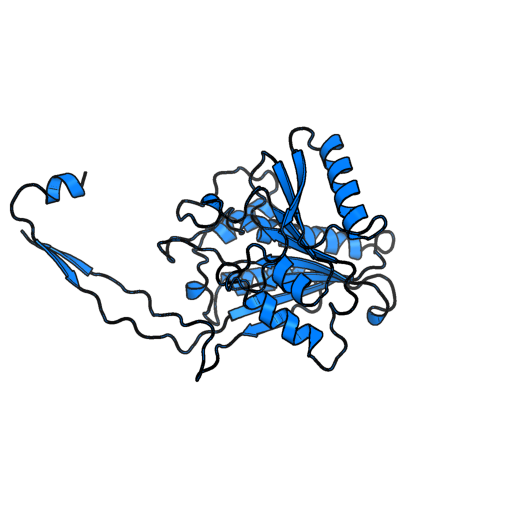218 ? 4.479 12.607 -3.184 1.00 87.81 218 HIS A CA 1
ATOM 1641 C C . HIS A 1 218 ? 5.609 12.656 -4.229 1.00 87.81 218 HIS A C 1
ATOM 1643 O O . HIS A 1 218 ? 5.872 11.651 -4.887 1.00 87.81 218 HIS A O 1
ATOM 1649 N N . ARG A 1 219 ? 6.216 13.836 -4.443 1.00 88.00 219 ARG A N 1
ATOM 1650 C CA . ARG A 1 219 ? 7.312 14.069 -5.402 1.00 88.00 219 ARG A CA 1
ATOM 1651 C C . ARG A 1 219 ? 8.697 13.802 -4.813 1.00 88.00 219 ARG A C 1
ATOM 1653 O O . ARG A 1 219 ? 9.685 14.041 -5.500 1.00 88.00 219 ARG A O 1
ATOM 1660 N N . ASP A 1 220 ? 8.776 13.382 -3.554 1.00 87.56 220 ASP A N 1
ATOM 1661 C CA . ASP A 1 220 ? 10.057 13.102 -2.917 1.00 87.56 220 ASP A CA 1
ATOM 1662 C C . ASP A 1 220 ? 10.790 11.968 -3.651 1.00 87.56 220 ASP A C 1
ATOM 1664 O O . ASP A 1 220 ? 10.204 10.934 -3.985 1.00 87.56 220 ASP A O 1
ATOM 1668 N N . MET A 1 221 ? 12.082 12.171 -3.905 1.00 83.06 221 MET A N 1
ATOM 1669 C CA . MET A 1 221 ? 12.918 11.213 -4.621 1.00 83.06 221 MET A CA 1
ATOM 1670 C C . MET A 1 221 ? 13.127 9.926 -3.823 1.00 83.06 221 MET A C 1
ATOM 1672 O O . MET A 1 221 ? 13.265 8.872 -4.441 1.00 83.06 221 MET A O 1
ATOM 1676 N N . LYS A 1 222 ? 13.059 9.972 -2.480 1.00 82.38 222 LYS A N 1
ATOM 1677 C CA . LYS A 1 222 ? 13.136 8.777 -1.613 1.00 82.38 222 LYS A CA 1
ATOM 1678 C C . LYS A 1 222 ? 12.111 7.704 -1.993 1.00 82.38 222 LYS A C 1
ATOM 1680 O O . LYS A 1 222 ? 12.320 6.520 -1.773 1.00 82.38 222 LYS A O 1
ATOM 1685 N N . ARG A 1 223 ? 11.011 8.109 -2.633 1.00 82.50 223 ARG A N 1
ATOM 1686 C CA . ARG A 1 223 ? 9.925 7.228 -3.062 1.00 82.50 223 ARG A CA 1
ATOM 1687 C C . ARG A 1 223 ? 10.265 6.371 -4.297 1.00 82.50 223 ARG A C 1
ATOM 1689 O O . ARG A 1 223 ? 9.486 5.475 -4.628 1.00 82.50 223 ARG A O 1
ATOM 1696 N N . ALA A 1 224 ? 11.375 6.641 -4.989 1.00 80.19 224 ALA A N 1
ATOM 1697 C CA . ALA A 1 224 ? 11.721 6.057 -6.292 1.00 80.19 224 ALA A CA 1
ATOM 1698 C C . ALA A 1 224 ? 13.230 5.765 -6.469 1.00 80.19 224 ALA A C 1
ATOM 1700 O O . ALA A 1 224 ? 13.749 5.794 -7.590 1.00 80.19 224 ALA A O 1
ATOM 1701 N N . THR A 1 225 ? 13.962 5.524 -5.378 1.00 79.94 225 THR A N 1
ATOM 1702 C CA . THR A 1 225 ? 15.418 5.317 -5.402 1.00 79.94 225 THR A CA 1
ATOM 1703 C C . THR A 1 225 ? 15.807 3.838 -5.407 1.00 79.94 225 THR A C 1
ATOM 1705 O O . THR A 1 225 ? 15.167 2.987 -4.800 1.00 79.94 225 THR A O 1
ATOM 1708 N N . ILE A 1 226 ? 16.924 3.532 -6.075 1.00 84.38 226 ILE A N 1
ATOM 1709 C CA . ILE A 1 226 ? 17.570 2.203 -6.030 1.00 84.38 226 ILE A CA 1
ATOM 1710 C C . ILE A 1 226 ? 18.419 2.000 -4.765 1.00 84.38 226 ILE A C 1
ATOM 1712 O O . ILE A 1 226 ? 18.828 0.889 -4.463 1.00 84.38 226 ILE A O 1
ATOM 1716 N N . GLN A 1 227 ? 18.723 3.089 -4.056 1.00 82.31 227 GLN A N 1
ATOM 1717 C CA . GLN A 1 227 ? 19.532 3.093 -2.831 1.00 82.31 227 GLN A CA 1
ATOM 1718 C C . GLN A 1 227 ? 18.684 2.868 -1.577 1.00 82.31 227 GLN A C 1
ATOM 1720 O O . GLN A 1 227 ? 19.174 3.001 -0.466 1.00 82.31 227 GLN A O 1
ATOM 1725 N N . ASP A 1 228 ? 17.404 2.563 -1.759 1.00 79.31 228 ASP A N 1
ATOM 1726 C CA . ASP A 1 228 ? 16.463 2.341 -0.676 1.00 79.31 228 ASP A CA 1
ATOM 1727 C C . ASP A 1 228 ? 16.646 0.942 -0.072 1.00 79.31 228 ASP A C 1
ATOM 1729 O O . ASP A 1 228 ? 15.973 -0.031 -0.440 1.00 79.31 228 ASP A O 1
ATOM 1733 N N . LEU A 1 229 ? 17.642 0.866 0.807 1.00 79.38 229 LEU A N 1
ATOM 1734 C CA . LEU A 1 229 ? 18.068 -0.303 1.563 1.00 79.38 229 LEU A CA 1
ATOM 1735 C C . LEU A 1 229 ? 17.720 -0.119 3.047 1.00 79.38 229 LEU A C 1
ATOM 1737 O O . LEU A 1 229 ? 17.406 0.981 3.497 1.00 79.38 229 LEU A O 1
ATOM 1741 N N . VAL A 1 230 ? 17.777 -1.205 3.820 1.00 74.62 230 VAL A N 1
ATOM 1742 C CA . VAL A 1 230 ? 17.563 -1.134 5.273 1.00 74.62 230 VAL A CA 1
ATOM 1743 C C . VAL A 1 230 ? 18.740 -0.402 5.906 1.00 74.62 230 VAL A C 1
ATOM 1745 O O . VAL A 1 230 ? 19.824 -0.963 6.033 1.00 74.62 230 VAL A O 1
ATOM 1748 N N . GLU A 1 231 ? 18.522 0.849 6.294 1.00 64.06 231 GLU A N 1
ATOM 1749 C CA . GLU A 1 231 ? 19.502 1.644 7.047 1.00 64.06 231 GLU A CA 1
ATOM 1750 C C . GLU A 1 231 ? 19.106 1.816 8.523 1.00 64.06 231 GLU A C 1
ATOM 1752 O O . GLU A 1 231 ? 19.917 2.257 9.333 1.00 64.06 231 GLU A O 1
ATOM 1757 N N . THR A 1 232 ? 17.871 1.461 8.891 1.00 60.31 232 THR A N 1
ATOM 1758 C CA . THR A 1 232 ? 17.313 1.688 10.231 1.00 60.31 232 THR A CA 1
ATOM 1759 C C . THR A 1 232 ? 17.266 0.415 11.067 1.00 60.31 232 THR A C 1
ATOM 1761 O O . THR A 1 232 ? 16.664 -0.575 10.644 1.00 60.31 232 THR A O 1
ATOM 1764 N N . ASP A 1 233 ? 17.800 0.485 12.288 1.00 59.53 233 ASP A N 1
ATOM 1765 C CA . ASP A 1 233 ? 17.579 -0.527 13.321 1.00 59.53 233 ASP A CA 1
ATOM 1766 C C . ASP A 1 233 ? 16.107 -0.525 13.744 1.00 59.53 233 ASP A C 1
ATOM 1768 O O . ASP A 1 233 ? 15.559 0.481 14.201 1.00 59.53 233 ASP A O 1
ATOM 1772 N N . VAL A 1 234 ? 15.452 -1.671 13.575 1.00 64.69 234 VAL A N 1
ATOM 1773 C CA . VAL A 1 234 ? 14.064 -1.880 13.984 1.00 64.69 234 VAL A CA 1
ATOM 1774 C C . VAL A 1 234 ? 14.073 -2.625 15.312 1.00 64.69 234 VAL A C 1
ATOM 1776 O O . VAL A 1 234 ? 14.466 -3.781 15.367 1.00 64.69 234 VAL A O 1
ATOM 1779 N N . GLU A 1 235 ? 13.592 -1.987 16.379 1.00 61.81 235 GLU A N 1
ATOM 1780 C CA . GLU A 1 235 ? 13.679 -2.512 17.757 1.00 61.81 235 GLU A CA 1
ATOM 1781 C C . GLU A 1 235 ? 12.902 -3.826 17.985 1.00 61.81 235 GLU A C 1
ATOM 1783 O O . GLU A 1 235 ? 13.130 -4.541 18.957 1.00 61.81 235 GLU A O 1
ATOM 1788 N N . LYS A 1 236 ? 11.953 -4.158 17.103 1.00 78.62 236 LYS A N 1
ATOM 1789 C CA . LYS A 1 236 ? 11.059 -5.306 17.270 1.00 78.62 236 LYS A CA 1
ATOM 1790 C C . LYS A 1 236 ? 11.380 -6.428 16.291 1.00 78.62 236 LYS A C 1
ATOM 1792 O O . LYS A 1 236 ? 11.129 -6.275 15.097 1.00 78.62 236 LYS A O 1
ATOM 1797 N N . ASP A 1 237 ? 11.729 -7.601 16.819 1.00 82.69 237 ASP A N 1
ATOM 1798 C CA . ASP A 1 237 ? 12.077 -8.809 16.050 1.00 82.69 237 ASP A CA 1
ATOM 1799 C C . ASP A 1 237 ? 11.062 -9.168 14.949 1.00 82.69 237 ASP A C 1
ATOM 1801 O O . ASP A 1 237 ? 11.430 -9.571 13.843 1.00 82.69 237 ASP A O 1
ATOM 1805 N N . SER A 1 238 ? 9.757 -9.019 15.228 1.00 80.31 238 SER A N 1
ATOM 1806 C CA . SER A 1 238 ? 8.706 -9.335 14.251 1.00 80.31 238 SER A CA 1
ATOM 1807 C C . SER A 1 238 ? 8.687 -8.360 13.077 1.00 80.31 238 SER A C 1
ATOM 1809 O O . SER A 1 238 ? 8.499 -8.786 11.940 1.00 80.31 238 SER A O 1
ATOM 1811 N N . LEU A 1 239 ? 8.887 -7.066 13.339 1.00 84.50 239 LEU A N 1
ATOM 1812 C CA . LEU A 1 239 ? 8.979 -6.044 12.300 1.00 84.50 239 LEU A CA 1
ATOM 1813 C C . LEU A 1 239 ? 10.290 -6.181 11.532 1.00 84.50 239 LEU A C 1
ATOM 1815 O O . LEU A 1 239 ? 10.269 -6.137 10.305 1.00 84.50 239 LEU A O 1
ATOM 1819 N N . GLN A 1 240 ? 11.393 -6.425 12.239 1.00 86.75 240 GLN A N 1
ATOM 1820 C CA . GLN A 1 240 ? 12.699 -6.659 11.642 1.00 86.75 240 GLN A CA 1
ATOM 1821 C C . GLN A 1 240 ? 12.651 -7.823 10.645 1.00 86.75 240 GLN A C 1
ATOM 1823 O O . GLN A 1 240 ? 13.043 -7.651 9.497 1.00 86.75 240 GLN A O 1
ATOM 1828 N N . SER A 1 241 ? 12.043 -8.954 11.018 1.00 89.00 241 SER A N 1
ATOM 1829 C CA . SER A 1 241 ? 11.883 -10.111 10.122 1.00 89.00 241 SER A CA 1
ATOM 1830 C C . SER A 1 241 ? 11.147 -9.762 8.817 1.00 89.00 241 SER A C 1
ATOM 1832 O O . SER A 1 241 ? 11.506 -10.243 7.741 1.00 89.00 241 SER A O 1
ATOM 1834 N N . TRP A 1 242 ? 10.103 -8.924 8.887 1.00 90.75 242 TRP A N 1
ATOM 1835 C CA . TRP A 1 242 ? 9.370 -8.481 7.696 1.00 90.75 242 TRP A CA 1
ATOM 1836 C C . TRP A 1 242 ? 10.178 -7.504 6.849 1.00 90.75 242 TRP A C 1
ATOM 1838 O O . TRP A 1 242 ? 10.186 -7.631 5.626 1.00 90.75 242 TRP A O 1
ATOM 1848 N N . VAL A 1 243 ? 10.856 -6.548 7.483 1.00 87.88 243 VAL A N 1
ATOM 1849 C CA . VAL A 1 243 ? 11.699 -5.560 6.801 1.00 87.88 243 VAL A CA 1
ATOM 1850 C C . VAL A 1 243 ? 12.871 -6.244 6.097 1.00 87.88 243 VAL A C 1
ATOM 1852 O O . VAL A 1 243 ? 13.123 -5.957 4.926 1.00 87.88 243 VAL A O 1
ATOM 1855 N N . GLU A 1 244 ? 13.523 -7.205 6.751 1.00 88.50 244 GLU A N 1
ATOM 1856 C CA . GLU A 1 244 ? 14.585 -8.029 6.169 1.00 88.50 244 GLU A CA 1
ATOM 1857 C C . GLU A 1 244 ? 14.073 -8.830 4.968 1.00 88.50 244 GLU A C 1
ATOM 1859 O O . GLU A 1 244 ? 14.676 -8.789 3.896 1.00 88.50 244 GLU A O 1
ATOM 1864 N N . LEU A 1 245 ? 12.917 -9.494 5.089 1.00 90.50 245 LEU A N 1
ATOM 1865 C CA . LEU A 1 245 ? 12.310 -10.220 3.971 1.00 90.50 245 LEU A CA 1
ATOM 1866 C C . LEU A 1 245 ? 11.999 -9.292 2.788 1.00 90.50 245 LEU A C 1
ATOM 1868 O O . LEU A 1 245 ? 12.323 -9.619 1.644 1.00 90.50 245 LEU A O 1
ATOM 1872 N N . LEU A 1 246 ? 11.370 -8.144 3.044 1.00 89.38 246 LEU A N 1
ATOM 1873 C CA . LEU A 1 246 ? 10.967 -7.184 2.010 1.00 89.38 246 LEU A CA 1
ATOM 1874 C C . LEU A 1 246 ? 12.159 -6.507 1.334 1.00 89.38 246 LEU A C 1
ATOM 1876 O O . LEU A 1 246 ? 12.036 -6.070 0.190 1.00 89.38 246 LEU A O 1
ATOM 1880 N N . SER A 1 247 ? 13.295 -6.464 2.021 1.00 87.19 247 SER A N 1
ATOM 1881 C CA . SER A 1 247 ? 14.543 -5.880 1.531 1.00 87.19 247 SER A CA 1
ATOM 1882 C C . SER A 1 247 ? 15.538 -6.926 1.036 1.00 87.19 247 SER A C 1
ATOM 1884 O O . SER A 1 247 ? 16.625 -6.566 0.602 1.00 87.19 247 SER A O 1
ATOM 1886 N N . SER A 1 248 ? 15.187 -8.215 1.079 1.00 87.50 248 SER A N 1
ATOM 1887 C CA . SER A 1 248 ? 16.039 -9.307 0.585 1.00 87.50 248 SER A CA 1
ATOM 1888 C C . SER A 1 248 ? 15.955 -9.505 -0.928 1.00 87.50 248 SER A C 1
ATOM 1890 O O . SER A 1 248 ? 16.869 -10.070 -1.526 1.00 87.50 248 SER A O 1
ATOM 1892 N N . GLN A 1 249 ? 14.873 -9.040 -1.562 1.00 88.69 249 GLN A N 1
ATOM 1893 C CA . GLN A 1 249 ? 14.659 -9.178 -3.001 1.00 88.69 249 GLN A CA 1
ATOM 1894 C C . GLN A 1 249 ? 14.107 -7.888 -3.626 1.00 88.69 249 GLN A C 1
ATOM 1896 O O . GLN A 1 249 ? 13.358 -7.166 -2.963 1.00 88.69 249 GLN A O 1
ATOM 1901 N N . PRO A 1 250 ? 14.415 -7.608 -4.903 1.00 89.62 250 PRO A N 1
ATOM 1902 C CA . PRO A 1 250 ? 13.839 -6.477 -5.620 1.00 89.62 250 PRO A CA 1
ATOM 1903 C C . PRO A 1 250 ? 12.328 -6.649 -5.817 1.00 89.62 250 PRO A C 1
ATOM 1905 O O . PRO A 1 250 ? 11.850 -7.730 -6.161 1.00 89.62 250 PRO A O 1
ATOM 1908 N N . ARG A 1 251 ? 11.570 -5.565 -5.636 1.00 90.19 251 ARG A N 1
ATOM 1909 C CA . ARG A 1 251 ? 10.095 -5.553 -5.652 1.00 90.19 251 ARG A CA 1
ATOM 1910 C C . ARG A 1 251 ? 9.506 -4.662 -6.740 1.00 90.19 251 ARG A C 1
ATOM 1912 O O . ARG A 1 251 ? 8.385 -4.171 -6.613 1.00 90.19 251 ARG A O 1
ATOM 1919 N N . SER A 1 252 ? 10.233 -4.463 -7.835 1.00 89.19 252 SER A N 1
ATOM 1920 C CA . SER A 1 252 ? 9.652 -3.789 -8.993 1.00 89.19 252 SER A CA 1
ATOM 1921 C C . SER A 1 252 ? 8.455 -4.577 -9.528 1.00 89.19 252 SER A C 1
ATOM 1923 O O . SER A 1 252 ? 8.478 -5.808 -9.580 1.00 89.19 252 SER A O 1
ATOM 1925 N N . ALA A 1 253 ? 7.399 -3.870 -9.943 1.00 87.69 253 ALA A N 1
ATOM 1926 C CA . ALA A 1 253 ? 6.139 -4.497 -10.349 1.00 87.69 253 ALA A CA 1
ATOM 1927 C C . ALA A 1 253 ? 6.333 -5.614 -11.393 1.00 87.69 253 ALA A C 1
ATOM 1929 O O . ALA A 1 253 ? 5.718 -6.668 -11.273 1.00 87.69 253 ALA A O 1
ATOM 1930 N N . GLN A 1 254 ? 7.251 -5.430 -12.348 1.00 85.88 254 GLN A N 1
ATOM 1931 C CA . GLN A 1 254 ? 7.559 -6.400 -13.405 1.00 85.88 254 GLN A CA 1
ATOM 1932 C C . GLN A 1 254 ? 8.167 -7.730 -12.921 1.00 85.88 254 GLN A C 1
ATOM 1934 O O . GLN A 1 254 ? 8.070 -8.728 -13.629 1.00 85.88 254 GLN A O 1
ATOM 1939 N N . LEU A 1 255 ? 8.801 -7.756 -11.744 1.00 86.56 255 LEU A N 1
ATOM 1940 C CA . LEU A 1 255 ? 9.380 -8.968 -11.145 1.00 86.56 255 LEU A CA 1
ATOM 1941 C C . LEU A 1 255 ? 8.365 -9.716 -10.267 1.00 86.56 255 LEU A C 1
ATOM 1943 O O . LEU A 1 255 ? 8.569 -10.870 -9.898 1.00 86.56 255 LEU A O 1
ATOM 1947 N N . LEU A 1 256 ? 7.254 -9.060 -9.923 1.00 86.06 256 LEU A N 1
ATOM 1948 C CA . LEU A 1 256 ? 6.234 -9.585 -9.016 1.00 86.06 256 LEU A CA 1
ATOM 1949 C C . LEU A 1 256 ? 5.035 -10.208 -9.744 1.00 86.06 256 LEU A C 1
ATOM 1951 O O . LEU A 1 256 ? 4.139 -10.731 -9.088 1.00 86.06 256 LEU A O 1
ATOM 1955 N N . VAL A 1 257 ? 5.012 -10.174 -11.080 1.00 82.56 257 VAL A N 1
ATOM 1956 C CA . VAL A 1 257 ? 3.895 -10.687 -11.901 1.00 82.56 257 VAL A CA 1
ATOM 1957 C C . VAL A 1 257 ? 3.890 -12.205 -12.097 1.00 82.56 257 VAL A C 1
ATOM 1959 O O . VAL A 1 257 ? 2.969 -12.754 -12.709 1.00 82.56 257 VAL A O 1
ATOM 1962 N N . ASP A 1 258 ? 4.922 -12.889 -11.607 1.00 79.75 258 ASP A N 1
ATOM 1963 C CA . ASP A 1 258 ? 5.063 -14.331 -11.756 1.00 79.75 258 ASP A CA 1
ATOM 1964 C C . ASP A 1 258 ? 4.122 -15.076 -10.800 1.00 79.75 258 ASP A C 1
ATOM 1966 O O . ASP A 1 258 ? 4.070 -14.812 -9.596 1.00 79.75 258 ASP A O 1
ATOM 1970 N N . LYS A 1 259 ? 3.416 -16.090 -11.320 1.00 73.00 259 LYS A N 1
ATOM 1971 C CA . LYS A 1 259 ? 2.415 -16.870 -10.561 1.00 73.00 259 LYS A CA 1
ATOM 1972 C C . LYS A 1 259 ? 2.963 -17.532 -9.289 1.00 73.00 259 LYS A C 1
ATOM 1974 O O . LYS A 1 259 ? 2.201 -17.784 -8.360 1.00 73.00 259 LYS A O 1
ATOM 1979 N N . HIS A 1 260 ? 4.261 -17.833 -9.253 1.00 76.50 260 HIS A N 1
ATOM 1980 C CA . HIS A 1 260 ? 4.926 -18.543 -8.156 1.00 76.50 260 HIS A CA 1
ATOM 1981 C C . HIS A 1 260 ? 5.932 -17.670 -7.401 1.00 76.50 260 HIS A C 1
ATOM 1983 O O . HIS A 1 260 ? 6.965 -18.156 -6.947 1.00 76.50 260 HIS A O 1
ATOM 1989 N N . ASN A 1 261 ? 5.638 -16.380 -7.240 1.00 86.38 261 ASN A N 1
ATOM 1990 C CA . ASN A 1 261 ? 6.524 -15.492 -6.502 1.00 86.38 261 ASN A CA 1
ATOM 1991 C C . ASN A 1 261 ? 6.595 -15.865 -5.000 1.00 86.38 261 ASN A C 1
ATOM 1993 O O . ASN A 1 261 ? 5.577 -15.946 -4.302 1.00 86.38 261 ASN A O 1
ATOM 1997 N N . TYR A 1 262 ? 7.814 -16.091 -4.499 1.00 89.44 262 TYR A N 1
ATOM 1998 C CA . TYR A 1 262 ? 8.073 -16.476 -3.107 1.00 89.44 262 TYR A CA 1
ATOM 1999 C C . TYR A 1 262 ? 7.603 -15.415 -2.102 1.00 89.44 262 TYR A C 1
ATOM 2001 O O . TYR A 1 262 ? 7.018 -15.764 -1.072 1.00 89.44 262 TYR A O 1
ATOM 2009 N N . LEU A 1 263 ? 7.790 -14.126 -2.413 1.00 90.25 263 LEU A N 1
ATOM 2010 C CA . LEU A 1 263 ? 7.360 -13.025 -1.552 1.00 90.25 263 LEU A CA 1
ATOM 2011 C C . LEU A 1 263 ? 5.852 -13.055 -1.332 1.00 90.25 263 LEU A C 1
ATOM 2013 O O . LEU A 1 263 ? 5.389 -13.022 -0.196 1.00 90.25 263 LEU A O 1
ATOM 2017 N N . LEU A 1 264 ? 5.087 -13.156 -2.421 1.00 90.88 264 LEU A N 1
ATOM 2018 C CA . LEU A 1 264 ? 3.625 -13.126 -2.376 1.00 90.88 264 LEU A CA 1
ATOM 2019 C C . LEU A 1 264 ? 3.064 -14.321 -1.611 1.00 90.88 264 LEU A C 1
ATOM 2021 O O . LEU A 1 264 ? 2.150 -14.166 -0.804 1.00 90.88 264 LEU A O 1
ATOM 2025 N N . ASN A 1 265 ? 3.643 -15.505 -1.812 1.00 92.31 265 ASN A N 1
ATOM 2026 C CA . ASN A 1 265 ? 3.263 -16.695 -1.057 1.00 92.31 265 ASN A CA 1
ATOM 2027 C C . ASN A 1 265 ? 3.586 -16.552 0.435 1.00 92.31 265 ASN A C 1
ATOM 2029 O O . ASN A 1 265 ? 2.784 -16.960 1.279 1.00 92.31 265 ASN A O 1
ATOM 2033 N N . THR A 1 266 ? 4.715 -15.927 0.771 1.00 93.94 266 THR A N 1
ATOM 2034 C CA . THR A 1 266 ? 5.105 -15.660 2.162 1.00 93.94 266 THR A CA 1
ATOM 2035 C C . THR A 1 266 ? 4.178 -14.632 2.812 1.00 93.94 266 THR A C 1
ATOM 2037 O O . THR A 1 266 ? 3.664 -14.889 3.900 1.00 93.94 266 THR A O 1
ATOM 2040 N N . LEU A 1 267 ? 3.867 -13.524 2.129 1.00 94.00 267 LEU A N 1
ATOM 2041 C CA . LEU A 1 267 ? 2.907 -12.516 2.595 1.00 94.00 267 LEU A CA 1
ATOM 2042 C C . LEU A 1 267 ? 1.511 -13.121 2.777 1.00 94.00 267 LEU A C 1
ATOM 2044 O O . LEU A 1 267 ? 0.902 -12.958 3.831 1.00 94.00 267 LEU A O 1
ATOM 2048 N N . LYS A 1 268 ? 1.034 -13.909 1.808 1.00 94.81 268 LYS A N 1
ATOM 2049 C CA . LYS A 1 268 ? -0.249 -14.621 1.896 1.00 94.81 268 LYS A CA 1
ATOM 2050 C C . LYS A 1 268 ? -0.282 -15.596 3.071 1.00 94.81 268 LYS A C 1
ATOM 2052 O O . LYS A 1 268 ? -1.287 -15.676 3.774 1.00 94.81 268 LYS A O 1
ATOM 2057 N N . THR A 1 269 ? 0.800 -16.334 3.306 1.00 95.06 269 THR A N 1
ATOM 2058 C CA . THR A 1 269 ? 0.914 -17.254 4.450 1.00 95.06 269 THR A CA 1
ATOM 2059 C C . THR A 1 269 ? 0.928 -16.487 5.773 1.00 95.06 269 THR A C 1
ATOM 2061 O O . THR A 1 269 ? 0.225 -16.864 6.709 1.00 95.06 269 THR A O 1
ATOM 2064 N N . GLY A 1 270 ? 1.653 -15.366 5.837 1.00 93.94 270 GLY A N 1
ATOM 2065 C CA . GLY A 1 270 ? 1.657 -14.465 6.988 1.00 93.94 270 GLY A CA 1
ATOM 2066 C C . GLY A 1 270 ? 0.273 -13.889 7.286 1.00 93.94 270 GLY A C 1
ATOM 2067 O O . GLY A 1 270 ? -0.160 -13.907 8.435 1.00 93.94 270 GLY A O 1
ATOM 2068 N N . MET A 1 271 ? -0.457 -13.449 6.257 1.00 95.38 271 MET A N 1
ATOM 2069 C CA . MET A 1 271 ? -1.833 -12.971 6.401 1.00 95.38 271 MET A CA 1
ATOM 2070 C C . MET A 1 271 ? -2.749 -14.091 6.895 1.00 95.38 271 MET A C 1
ATOM 2072 O O . MET A 1 271 ? -3.495 -13.876 7.841 1.00 95.38 271 MET A O 1
ATOM 2076 N N . ASN A 1 272 ? -2.656 -15.299 6.327 1.00 96.12 272 ASN A N 1
ATOM 2077 C CA . ASN A 1 272 ? -3.466 -16.455 6.741 1.00 96.12 272 ASN A CA 1
ATOM 2078 C C . ASN A 1 272 ? -3.255 -16.859 8.202 1.00 96.12 272 ASN A C 1
ATOM 2080 O O . ASN A 1 272 ? -4.147 -17.434 8.819 1.00 96.12 272 ASN A O 1
ATOM 2084 N N . ARG A 1 273 ? -2.079 -16.574 8.766 1.00 94.56 273 ARG A N 1
ATOM 2085 C CA . ARG A 1 273 ? -1.792 -16.859 10.173 1.00 94.56 273 ARG A CA 1
ATOM 2086 C C . ARG A 1 273 ? -2.584 -15.963 11.128 1.00 94.56 273 ARG A C 1
ATOM 2088 O O . ARG A 1 273 ? -2.899 -16.402 12.230 1.00 94.56 273 ARG A O 1
ATOM 2095 N N . TYR A 1 274 ? -2.867 -14.721 10.735 1.00 94.00 274 TYR A N 1
ATOM 2096 C CA . TYR A 1 274 ? -3.450 -13.707 11.622 1.00 94.00 274 TYR A CA 1
ATOM 2097 C C . TYR A 1 274 ? -4.875 -13.299 11.240 1.00 94.00 274 TYR A C 1
ATOM 2099 O O . TYR A 1 274 ? -5.640 -12.880 12.109 1.00 94.00 274 TYR A O 1
ATOM 2107 N N . LEU A 1 275 ? -5.236 -13.424 9.965 1.00 95.44 275 LEU A N 1
ATOM 2108 C CA . LEU A 1 275 ? -6.476 -12.934 9.373 1.00 95.44 275 LEU A CA 1
ATOM 2109 C C . LEU A 1 275 ? -7.355 -14.089 8.891 1.00 95.44 275 LEU A C 1
ATOM 2111 O O . LEU A 1 275 ? -6.885 -15.199 8.647 1.00 95.44 275 LEU A O 1
ATOM 2115 N N . LYS A 1 276 ? -8.647 -13.810 8.718 1.00 92.12 276 LYS A N 1
ATOM 2116 C CA . LYS A 1 276 ? -9.629 -14.751 8.170 1.00 92.12 276 LYS A CA 1
ATOM 2117 C C . LYS A 1 276 ? -9.915 -14.428 6.704 1.00 92.12 276 LYS A C 1
ATOM 2119 O O . LYS A 1 276 ? -9.751 -13.290 6.270 1.00 92.12 276 LYS A O 1
ATOM 2124 N N . GLU A 1 277 ? -10.364 -15.441 5.961 1.00 89.69 277 GLU A N 1
ATOM 2125 C CA . GLU A 1 277 ? -10.780 -15.329 4.553 1.00 89.69 277 GLU A CA 1
ATOM 2126 C C . GLU A 1 277 ? -9.768 -14.592 3.664 1.00 89.69 277 GLU A C 1
ATOM 2128 O O . GLU A 1 277 ? -10.118 -13.662 2.934 1.00 89.69 277 GLU A O 1
ATOM 2133 N N . VAL A 1 278 ? -8.499 -15.006 3.722 1.00 93.19 278 VAL A N 1
ATOM 2134 C CA . VAL A 1 278 ? -7.479 -14.399 2.866 1.00 93.19 278 VAL A CA 1
ATOM 2135 C C . VAL A 1 278 ? -7.712 -14.815 1.416 1.00 93.19 278 VAL A C 1
ATOM 2137 O O . VAL A 1 278 ? -7.606 -15.993 1.064 1.00 93.19 278 VAL A O 1
ATOM 2140 N N . LYS A 1 279 ? -8.018 -13.839 0.564 1.00 91.75 279 LYS A N 1
ATOM 2141 C CA . LYS A 1 279 ? -8.284 -14.023 -0.866 1.00 91.75 279 LYS A CA 1
ATOM 2142 C C . LYS A 1 279 ? -7.212 -13.310 -1.685 1.00 91.75 279 LYS A C 1
ATOM 2144 O O . LYS A 1 279 ? -6.650 -12.306 -1.256 1.00 91.75 279 LYS A O 1
ATOM 2149 N N . ALA A 1 280 ? -6.923 -13.861 -2.857 1.00 91.31 280 ALA A N 1
ATOM 2150 C CA . ALA A 1 280 ? -6.029 -13.263 -3.837 1.00 91.31 280 ALA A CA 1
ATOM 2151 C C . ALA A 1 280 ? -6.855 -12.904 -5.074 1.00 91.31 280 ALA A C 1
ATOM 2153 O O . ALA A 1 280 ? -7.472 -13.790 -5.667 1.00 91.31 280 ALA A O 1
ATOM 2154 N N . SER A 1 281 ? -6.873 -11.625 -5.433 1.00 88.69 281 SER A N 1
ATOM 2155 C CA . SER A 1 281 ? -7.494 -11.119 -6.657 1.00 88.69 281 SER A CA 1
ATOM 2156 C C . SER A 1 281 ? -6.424 -10.931 -7.721 1.00 88.69 281 SER A C 1
ATOM 2158 O O . SER A 1 281 ? -5.333 -10.442 -7.424 1.00 88.69 281 SER A O 1
ATOM 2160 N N . TYR A 1 282 ? -6.734 -11.317 -8.955 1.00 88.75 282 TYR A N 1
ATOM 2161 C CA . TYR A 1 282 ? -5.790 -11.287 -10.066 1.00 88.75 282 TYR A CA 1
ATOM 2162 C C . TYR A 1 282 ? -6.206 -10.222 -11.080 1.00 88.75 282 TYR A C 1
ATOM 2164 O O . TYR A 1 282 ? -7.332 -10.230 -11.573 1.00 88.75 282 TYR A O 1
ATOM 2172 N N . LEU A 1 283 ? -5.281 -9.322 -11.402 1.00 86.62 283 LEU A N 1
ATOM 2173 C CA . LEU A 1 283 ? -5.393 -8.373 -12.499 1.00 86.62 283 LEU A CA 1
ATOM 2174 C C . LEU A 1 283 ? -4.576 -8.898 -13.684 1.00 86.62 283 LEU A C 1
ATOM 2176 O O . LEU A 1 283 ? -3.358 -9.076 -13.592 1.00 86.62 283 LEU A O 1
ATOM 2180 N N . THR A 1 284 ? -5.267 -9.122 -14.797 1.00 85.56 284 THR A N 1
ATOM 2181 C CA . THR A 1 284 ? -4.670 -9.453 -16.093 1.00 85.56 284 THR A CA 1
ATOM 2182 C C . THR A 1 284 ? -4.945 -8.289 -17.047 1.00 85.56 284 THR A C 1
ATOM 2184 O O . THR A 1 284 ? -6.102 -7.871 -17.140 1.00 85.56 284 THR A O 1
ATOM 2187 N N . PRO A 1 285 ? -3.925 -7.742 -17.733 1.00 82.88 285 PRO A N 1
ATOM 2188 C CA . PRO A 1 285 ? -4.128 -6.653 -18.684 1.00 82.88 285 PRO A CA 1
ATOM 2189 C C . PRO A 1 285 ? -4.980 -7.108 -19.881 1.00 82.88 285 PRO A C 1
ATOM 2191 O O . PRO A 1 285 ? -4.905 -8.266 -20.307 1.00 82.88 285 PRO A O 1
ATOM 2194 N N . ASP A 1 286 ? -5.786 -6.196 -20.433 1.00 82.00 286 ASP A N 1
ATOM 2195 C CA . ASP A 1 286 ? -6.546 -6.450 -21.662 1.00 82.00 286 ASP A CA 1
ATOM 2196 C C . ASP A 1 286 ? -5.584 -6.675 -22.844 1.00 82.00 286 ASP A C 1
ATOM 2198 O O . ASP A 1 286 ? -4.538 -6.039 -22.952 1.00 82.00 286 ASP A O 1
ATOM 2202 N N . LYS A 1 287 ? -5.931 -7.596 -23.749 1.00 81.44 287 LYS A N 1
ATOM 2203 C CA . LYS A 1 287 ? -5.112 -7.922 -24.926 1.00 81.44 287 LYS A CA 1
ATOM 2204 C C . LYS A 1 287 ? -5.193 -6.872 -26.035 1.00 81.44 287 LYS A C 1
ATOM 2206 O O . LYS A 1 287 ? -4.306 -6.845 -26.883 1.00 81.44 287 LYS A O 1
ATOM 2211 N N . ARG A 1 288 ? -6.277 -6.095 -26.105 1.00 80.75 288 ARG A N 1
ATOM 2212 C CA . ARG A 1 288 ? -6.533 -5.121 -27.178 1.00 80.75 288 ARG A CA 1
ATOM 2213 C C . ARG A 1 288 ? -6.098 -3.714 -26.796 1.00 80.75 288 ARG A C 1
ATOM 2215 O O . ARG A 1 288 ? -5.555 -3.023 -27.648 1.00 80.75 288 ARG A O 1
ATOM 2222 N N . ASP A 1 289 ? -6.333 -3.329 -25.545 1.00 80.50 289 ASP A N 1
ATOM 2223 C CA . ASP A 1 289 ? -5.991 -2.006 -25.018 1.00 80.50 289 ASP A CA 1
ATOM 2224 C C . ASP A 1 289 ? -5.437 -2.123 -23.584 1.00 80.50 289 ASP A C 1
ATOM 2226 O O . ASP A 1 289 ? -6.160 -1.922 -22.603 1.00 80.50 289 ASP A O 1
ATOM 2230 N N . PRO A 1 290 ? -4.179 -2.581 -23.431 1.00 79.62 290 PRO A N 1
ATOM 2231 C CA . PRO A 1 290 ? -3.584 -2.785 -22.118 1.00 79.62 290 PRO A CA 1
ATOM 2232 C C . PRO A 1 290 ? -3.275 -1.450 -21.426 1.00 79.62 290 PRO A C 1
ATOM 2234 O O . PRO A 1 290 ? -2.502 -0.646 -21.941 1.00 79.62 290 PRO A O 1
ATOM 2237 N N . GLU A 1 291 ? -3.758 -1.267 -20.190 1.00 81.56 291 GLU A N 1
ATOM 2238 C CA . GLU A 1 291 ? -3.368 -0.120 -19.341 1.00 81.56 291 GLU A CA 1
ATOM 2239 C C . GLU A 1 291 ? -1.858 -0.101 -19.031 1.00 81.56 291 GLU A C 1
ATOM 2241 O O . GLU A 1 291 ? -1.300 0.932 -18.664 1.00 81.56 291 GLU A O 1
ATOM 2246 N N . PHE A 1 292 ? -1.190 -1.253 -19.144 1.00 85.56 292 PHE A N 1
ATOM 2247 C CA . PHE A 1 292 ? 0.248 -1.399 -18.960 1.00 85.56 292 PHE A CA 1
ATOM 2248 C C . PHE A 1 292 ? 0.775 -2.628 -19.709 1.00 85.56 292 PHE A C 1
ATOM 2250 O O . PHE A 1 292 ? 0.089 -3.643 -19.835 1.00 85.56 292 PHE A O 1
ATOM 2257 N N . VAL A 1 293 ? 2.030 -2.558 -20.153 1.00 86.06 293 VAL A N 1
ATOM 2258 C CA . VAL A 1 293 ? 2.742 -3.670 -20.792 1.00 86.06 293 VAL A CA 1
ATOM 2259 C C . VAL A 1 293 ? 4.109 -3.802 -20.140 1.00 86.06 293 VAL A C 1
ATOM 2261 O O . VAL A 1 293 ? 4.852 -2.826 -20.052 1.00 86.06 293 VAL A O 1
ATOM 2264 N N . PHE A 1 294 ? 4.444 -5.010 -19.690 1.00 85.50 294 PHE A N 1
ATOM 2265 C CA . PHE A 1 294 ? 5.804 -5.327 -19.266 1.00 85.50 294 PHE A CA 1
ATOM 2266 C C . PHE A 1 294 ? 6.578 -5.953 -20.413 1.00 85.50 294 PHE A C 1
ATOM 2268 O O . PHE A 1 294 ? 6.032 -6.723 -21.201 1.00 85.50 294 PHE A O 1
ATOM 2275 N N . TYR A 1 295 ? 7.863 -5.642 -20.464 1.00 83.06 295 TYR A N 1
ATOM 2276 C CA . TYR A 1 295 ? 8.806 -6.244 -21.391 1.00 83.06 295 TYR A CA 1
ATOM 2277 C C . TYR A 1 295 ? 9.730 -7.186 -20.622 1.00 83.06 295 TYR A C 1
ATOM 2279 O O . TYR A 1 295 ? 9.868 -7.076 -19.399 1.00 83.06 295 TYR A O 1
ATOM 2287 N N . ASP A 1 296 ? 10.332 -8.141 -21.320 1.00 74.94 296 ASP A N 1
ATOM 2288 C CA . ASP A 1 296 ? 11.436 -8.908 -20.762 1.00 74.94 296 ASP A CA 1
ATOM 2289 C C . ASP A 1 296 ? 12.609 -7.992 -20.375 1.00 74.94 296 ASP A C 1
ATOM 2291 O O . ASP A 1 296 ? 12.805 -6.896 -20.905 1.00 74.94 296 ASP A O 1
ATOM 2295 N N . VAL A 1 297 ? 13.381 -8.422 -19.374 1.00 65.81 297 VAL A N 1
ATOM 2296 C CA . VAL A 1 297 ? 14.536 -7.643 -18.930 1.00 65.81 297 VAL A CA 1
ATOM 2297 C C . VAL A 1 297 ? 15.595 -7.693 -20.028 1.00 65.81 297 VAL A C 1
ATOM 2299 O O . VAL A 1 297 ? 16.142 -8.758 -20.332 1.00 65.81 297 VAL A O 1
ATOM 2302 N N . THR A 1 298 ? 15.909 -6.536 -20.611 1.00 60.06 298 THR A N 1
ATOM 2303 C CA . THR A 1 298 ? 16.968 -6.387 -21.609 1.00 60.06 298 THR A CA 1
ATOM 2304 C C . THR A 1 298 ? 18.323 -6.650 -20.963 1.00 60.06 298 THR A C 1
ATOM 2306 O O . THR A 1 298 ? 18.931 -5.785 -20.336 1.00 60.06 298 THR A O 1
ATOM 2309 N N . LYS A 1 299 ? 18.830 -7.874 -21.128 1.00 66.69 299 LYS A N 1
ATOM 2310 C CA . LYS A 1 299 ? 20.218 -8.198 -20.797 1.00 66.69 299 LYS A CA 1
ATOM 2311 C C . LYS A 1 299 ? 21.120 -7.584 -21.859 1.00 66.69 299 LYS A C 1
ATOM 2313 O O . LYS A 1 299 ? 21.035 -7.939 -23.034 1.00 66.69 299 LYS A O 1
ATOM 2318 N N . ALA A 1 300 ? 21.972 -6.660 -21.436 1.00 68.50 300 ALA A N 1
ATOM 2319 C CA . ALA A 1 300 ? 22.991 -6.068 -22.284 1.00 68.50 300 ALA A CA 1
ATOM 2320 C C . ALA A 1 300 ? 24.331 -6.748 -22.006 1.00 68.50 300 ALA A C 1
ATOM 2322 O O . ALA A 1 300 ? 24.795 -6.771 -20.865 1.00 68.50 300 ALA A O 1
ATOM 2323 N N . LEU A 1 301 ? 24.961 -7.293 -23.045 1.00 75.00 301 LEU A N 1
ATOM 2324 C CA . LEU A 1 301 ? 26.325 -7.793 -22.939 1.00 75.00 301 LEU A CA 1
ATOM 2325 C C . LEU A 1 301 ? 27.270 -6.673 -23.376 1.00 75.00 301 LEU A C 1
ATOM 2327 O O . LEU A 1 301 ? 27.257 -6.246 -24.532 1.00 75.00 301 LEU A O 1
ATOM 2331 N N . VAL A 1 302 ? 28.044 -6.162 -22.419 1.00 78.69 302 VAL A N 1
ATOM 2332 C CA . VAL A 1 302 ? 29.021 -5.097 -22.652 1.00 78.69 302 VAL A CA 1
ATOM 2333 C C . VAL A 1 302 ? 30.364 -5.745 -22.951 1.00 78.69 302 VAL A C 1
ATOM 2335 O O . VAL A 1 302 ? 31.052 -6.215 -22.047 1.00 78.69 302 VAL A O 1
ATOM 2338 N N . ASN A 1 303 ? 30.732 -5.772 -24.228 1.00 80.50 303 ASN A N 1
ATOM 2339 C CA . ASN A 1 303 ? 32.061 -6.188 -24.644 1.00 80.50 303 ASN A CA 1
ATOM 2340 C C . ASN A 1 303 ? 32.986 -4.975 -24.670 1.00 80.50 303 ASN A C 1
ATOM 2342 O O . ASN A 1 303 ? 32.673 -3.956 -25.291 1.00 80.50 303 ASN A O 1
ATOM 2346 N N . VAL A 1 304 ? 34.137 -5.103 -24.019 1.00 79.88 304 VAL A N 1
ATOM 2347 C CA . VAL A 1 304 ? 35.199 -4.099 -24.057 1.00 79.88 304 VAL A CA 1
ATOM 2348 C C . VAL A 1 304 ? 36.347 -4.683 -24.863 1.00 79.88 304 VAL A C 1
ATOM 2350 O O . VAL A 1 304 ? 37.031 -5.599 -24.408 1.00 79.88 304 VAL A O 1
ATOM 2353 N N . TYR A 1 305 ? 36.522 -4.172 -26.075 1.00 74.62 305 TYR A N 1
ATOM 2354 C CA . TYR A 1 305 ? 37.618 -4.547 -26.959 1.00 74.62 305 TYR A CA 1
ATOM 2355 C C . TYR A 1 305 ? 38.761 -3.548 -26.826 1.00 74.62 305 TYR A C 1
ATOM 2357 O O . TYR A 1 305 ? 38.534 -2.376 -26.518 1.00 74.62 305 TYR A O 1
ATOM 2365 N N . ARG A 1 306 ? 39.979 -4.032 -27.053 1.00 65.94 306 ARG A N 1
ATOM 2366 C CA . ARG A 1 306 ? 41.201 -3.235 -27.134 1.00 65.94 306 ARG A CA 1
ATOM 2367 C C . ARG A 1 306 ? 41.637 -3.104 -28.586 1.00 65.94 306 ARG A C 1
ATOM 2369 O O . ARG A 1 306 ? 41.430 -4.092 -29.324 1.00 65.94 306 ARG A O 1
#

Organism: Timema poppense (NCBI:txid170557)

Radius of gyration: 21.27 Å; chains: 1; bounding box: 68×37×55 Å

Sequence (306 aa):
ALLNSVSANGYQIVVGTNQPTARTDVNVVTLQGKLPGYGVEEKLPTIALVAHYDSFGVAPELAMGADSNGSGVAMLMELARLFSQLYSSSKTHARHNIVFVLSAMGKLNYLGSKKWLEDQLDGGDGGLIQDASFVLCLDTLASSDGLYLHVSKPPKEGSPGAHFLKELKSVSETMAPSVAVEGVHKKINLAEEVLAWEHERYSIRRLPAFTLSSLKTHRDMKRATIQDLVETDVEKDSLQSWVELLSSQPRSAQLLVDKHNYLLNTLKTGMNRYLKEVKASYLTPDKRDPEFVFYDVTKALVNVYR

InterPro domains:
  IPR007484 Peptidase M28 [PF04389] (46-168)
  IPR016574 Nicalin [PTHR31826] (5-229)

Secondary structure (DSSP, 8-state):
-HHHHHSSSSPEEEEEEPPPPBPS---EEEEEEEE--SS-GGGSPEEEEEEE--B--SSGGG---IIIIIHHHHHHHHHHHHHHHHHHSTTT--SSEEEEEEES-TTTTTHHHHHHHHHHHSSSS--TTTTEEEEEEE------SEEEEEESSPPPTTSHHHHHHHHHHHHHHHH-TTSEEEEEE----TT-SS-SSTHHHHHHTT--EEEEES-S-TT-GGGG-TT----S--S-HHHHHHHHHHHHS--BGGGS-STT-HHHHHHHHHHHHH-EEEEEEEE---SSS-S---B----EEEEEE-